Protein AF-A0A953JTQ9-F1 (afdb_monomer_lite)

Radius of gyration: 21.3 Å; chains: 1; bounding box: 58×37×57 Å

Sequence (201 aa):
MQVYEKPPSGLGPELGRHALANRAGAAFALARVAVGVLLMGLLAFPLGWLWFTLGVVSFASGFLFVKAAARAALVRPALVLTGRPKWDGTRRLAWRLDSDDLPATLMHLTEGLDAECGSALTAYDLGDDYRGITRTEAFGSPEHPVLFAWGIDSPARLKANDDVVGIWLRMEYDEADELRATLLANEGRAVERLTHVAWRV

Secondary structure (DSSP, 8-state):
-----PPSS-SHHHHHHHHHH-HHHHHHHHHHHHHHHHHHGGGGSTTHHHHHHHHHHHHHHHHHHHHHHHHHHHHTT--SS-SPP--SS--EEEEEE--TTHHHHHHHHHHHHHHHH-PPEEEEE-SS-EEE--HHHHHS--SS-EEEEEESSS---SS-SS---EEEEEEEE-TTS-EEEEEEEETTHHHHHHHHHHTT-

Foldseek 3Di:
DDFPDDPPDDLVVLLVVLCVVVVVLVVQLVVLLVLLVVLCVQLVPVVSVVSNVSSVVSNVVSVVSVVVSVLVVCVPPVDDAPAVAPPPPWGKGKDKDDDPCVLVLVVQLQVLCCVLQNHWQKWFDPPVATDTDDPCQVSVDDPGKMKTKGFRPDGDDRHHPHHTFTKMKIWDQDPVRDIIIMIMGIPDPRVVSSVVSSVVD

pLDDT: mean 74.49, std 17.14, range [25.97, 93.88]

Structure (mmCIF, N/CA/C/O backbone):
data_AF-A0A953JTQ9-F1
#
_entry.id   AF-A0A953JTQ9-F1
#
loop_
_atom_site.group_PDB
_atom_site.id
_atom_site.type_symbol
_atom_site.label_atom_id
_atom_site.label_alt_id
_atom_site.label_comp_id
_atom_site.label_asym_id
_atom_site.label_entity_id
_atom_site.label_seq_id
_atom_site.pdbx_PDB_ins_code
_atom_site.Cartn_x
_atom_site.Cartn_y
_atom_site.Cartn_z
_atom_site.occupancy
_atom_site.B_iso_or_equiv
_atom_site.auth_seq_id
_atom_site.auth_comp_id
_atom_site.auth_asym_id
_atom_site.auth_atom_id
_atom_site.pdbx_PDB_model_num
ATOM 1 N N . MET A 1 1 ? -16.200 6.458 -6.610 1.00 27.89 1 MET A N 1
ATOM 2 C CA . MET A 1 1 ? -15.974 5.002 -6.753 1.00 27.89 1 MET A CA 1
ATOM 3 C C . MET A 1 1 ? -15.054 4.763 -7.946 1.00 27.89 1 MET A C 1
ATOM 5 O O . MET A 1 1 ? -15.470 5.003 -9.070 1.00 27.89 1 MET A O 1
ATOM 9 N N . GLN A 1 2 ? -13.798 4.374 -7.721 1.00 25.97 2 GLN A N 1
ATOM 10 C CA . GLN A 1 2 ? -12.894 3.927 -8.789 1.00 25.97 2 GLN A CA 1
ATOM 11 C C . GLN A 1 2 ? -12.487 2.493 -8.470 1.00 25.97 2 GLN A C 1
ATOM 13 O O . GLN A 1 2 ? -11.699 2.252 -7.563 1.00 25.97 2 GLN A O 1
ATOM 18 N N . VAL A 1 3 ? -13.086 1.540 -9.180 1.00 28.47 3 VAL A N 1
ATOM 19 C CA . VAL A 1 3 ? -12.701 0.131 -9.104 1.00 28.47 3 VAL A CA 1
ATOM 20 C C . VAL A 1 3 ? -11.449 -0.026 -9.960 1.00 28.47 3 VAL A C 1
ATOM 22 O O . VAL A 1 3 ? -11.501 0.123 -11.180 1.00 28.47 3 VAL A O 1
ATOM 25 N N . TYR A 1 4 ? -10.306 -0.266 -9.322 1.00 35.97 4 TYR A N 1
ATOM 26 C CA . TYR A 1 4 ? -9.055 -0.542 -10.023 1.00 35.97 4 TYR A CA 1
ATOM 27 C C . TYR A 1 4 ? -9.035 -2.013 -10.445 1.00 35.97 4 TYR A C 1
ATOM 29 O O . TYR A 1 4 ? -8.421 -2.855 -9.798 1.00 35.97 4 TYR A O 1
ATOM 37 N N . GLU A 1 5 ? -9.722 -2.334 -11.538 1.00 31.19 5 GLU A N 1
ATOM 38 C CA . GLU A 1 5 ? -9.590 -3.640 -12.177 1.00 31.19 5 GLU A CA 1
ATOM 39 C C . GLU A 1 5 ? -8.353 -3.594 -13.085 1.00 31.19 5 GLU A C 1
ATOM 41 O O . GLU A 1 5 ? -8.341 -2.911 -14.112 1.00 31.19 5 GLU A O 1
ATOM 46 N N . LYS A 1 6 ? -7.258 -4.257 -12.690 1.00 39.59 6 LYS A N 1
ATOM 47 C CA . LYS A 1 6 ? -6.113 -4.405 -13.594 1.00 39.59 6 LYS A CA 1
ATOM 48 C C . LYS A 1 6 ? -6.409 -5.561 -14.558 1.00 39.59 6 LYS A C 1
ATOM 50 O O . LYS A 1 6 ? -6.605 -6.680 -14.081 1.00 39.59 6 LYS A O 1
ATOM 55 N N . PRO A 1 7 ? -6.427 -5.332 -15.884 1.00 31.81 7 PRO A N 1
ATOM 56 C CA . PRO A 1 7 ? -6.622 -6.403 -16.852 1.00 31.81 7 PRO A CA 1
ATOM 57 C C . PRO A 1 7 ? -5.477 -7.424 -16.765 1.00 31.81 7 PRO A C 1
ATOM 59 O O . PRO A 1 7 ? -4.345 -7.062 -16.411 1.00 31.81 7 PRO A O 1
ATOM 62 N N . PRO A 1 8 ? -5.750 -8.703 -17.074 1.00 35.50 8 PRO A N 1
ATOM 63 C CA . PRO A 1 8 ? -4.743 -9.742 -17.008 1.00 35.50 8 PRO A CA 1
ATOM 64 C C . PRO A 1 8 ? -3.674 -9.439 -18.061 1.00 35.50 8 PRO A C 1
ATOM 66 O O . PRO A 1 8 ? -3.975 -9.276 -19.239 1.00 35.50 8 PRO A O 1
ATOM 69 N N . SER A 1 9 ? -2.419 -9.382 -17.616 1.00 38.78 9 SER A N 1
ATOM 70 C CA . SER A 1 9 ? -1.197 -9.187 -18.408 1.00 38.78 9 SER A CA 1
ATOM 71 C C . SER A 1 9 ? -0.956 -7.784 -19.011 1.00 38.78 9 SER A C 1
ATOM 73 O O . SER A 1 9 ? -1.674 -7.297 -19.876 1.00 38.78 9 SER A O 1
ATOM 75 N N . GLY A 1 10 ? 0.150 -7.154 -18.586 1.00 47.88 10 GLY A N 1
ATOM 76 C CA . GLY A 1 10 ? 0.803 -6.060 -19.316 1.00 47.88 10 GLY A CA 1
ATOM 77 C C . GLY A 1 10 ? 1.034 -4.773 -18.517 1.00 47.88 10 GLY A C 1
ATOM 78 O O . GLY A 1 10 ? 0.102 -4.100 -18.091 1.00 47.88 10 GLY A O 1
ATOM 79 N N . LEU A 1 11 ? 2.304 -4.369 -18.391 1.00 52.69 11 LEU A N 1
ATOM 80 C CA . LEU A 1 11 ? 2.717 -3.026 -17.945 1.00 52.69 11 LEU A CA 1
ATOM 81 C C . LEU A 1 11 ? 2.304 -1.910 -18.929 1.00 52.69 11 LEU A C 1
ATOM 83 O O . LEU A 1 11 ? 2.453 -0.740 -18.599 1.00 52.69 11 LEU A O 1
ATOM 87 N N . GLY A 1 12 ? 1.804 -2.251 -20.122 1.00 55.66 12 GLY A N 1
ATOM 88 C CA . GLY A 1 12 ? 1.598 -1.331 -21.247 1.00 55.66 12 GLY A CA 1
ATOM 89 C C . GLY A 1 12 ? 0.799 -0.060 -20.922 1.00 55.66 12 GLY A C 1
ATOM 90 O O . GLY A 1 12 ? 1.321 1.034 -21.141 1.00 55.66 12 GLY A O 1
ATOM 91 N N . PRO A 1 13 ? -0.421 -0.159 -20.359 1.00 59.31 13 PRO A N 1
ATOM 92 C CA . PRO A 1 13 ? -1.237 1.020 -20.058 1.00 59.31 13 PRO A CA 1
ATOM 93 C C . PRO A 1 13 ? -0.602 1.931 -18.998 1.00 59.31 13 PRO A C 1
ATOM 95 O O . PRO A 1 13 ? -0.666 3.155 -19.099 1.00 59.31 13 PRO A O 1
ATOM 98 N N . GLU A 1 14 ? 0.052 1.337 -17.998 1.00 59.41 14 GLU A N 1
ATOM 99 C CA . GLU A 1 14 ? 0.680 2.071 -16.895 1.00 59.41 14 GLU A CA 1
ATOM 100 C C . GLU A 1 14 ? 1.994 2.736 -17.313 1.00 59.41 14 GLU A C 1
ATOM 102 O O . GLU A 1 14 ? 2.285 3.859 -16.901 1.00 59.41 14 GLU A O 1
ATOM 107 N N . LEU A 1 15 ? 2.758 2.089 -18.198 1.00 62.41 15 LEU A N 1
ATOM 108 C CA . LEU A 1 15 ? 3.961 2.668 -18.786 1.00 62.41 15 LEU A CA 1
ATOM 109 C C . LEU A 1 15 ? 3.626 3.918 -19.606 1.00 62.41 15 LEU A C 1
ATOM 111 O O . LEU A 1 15 ? 4.331 4.919 -19.516 1.00 62.41 15 LEU A O 1
ATOM 115 N N . GLY A 1 16 ? 2.520 3.874 -20.359 1.00 64.50 16 GLY A N 1
ATOM 116 C CA . GLY A 1 16 ? 2.015 5.012 -21.125 1.00 64.50 16 GLY A CA 1
ATOM 117 C C . GLY A 1 16 ? 1.612 6.188 -20.233 1.00 64.50 16 GLY A C 1
ATOM 118 O O . GLY A 1 16 ? 2.013 7.322 -20.492 1.00 64.50 16 GLY A O 1
ATOM 119 N N . ARG A 1 17 ? 0.890 5.933 -19.133 1.00 65.44 17 ARG A N 1
ATOM 120 C CA . ARG A 1 17 ? 0.538 6.984 -18.159 1.00 65.44 17 ARG A CA 1
ATOM 121 C C . ARG A 1 17 ? 1.768 7.570 -17.468 1.00 65.44 17 ARG A C 1
ATOM 123 O O . ARG A 1 17 ? 1.864 8.788 -17.337 1.00 65.44 17 ARG A O 1
ATOM 130 N N . HIS A 1 18 ? 2.722 6.729 -17.064 1.00 65.75 18 HIS A N 1
ATOM 131 C CA . HIS A 1 18 ? 3.968 7.197 -16.457 1.00 65.75 18 HIS A CA 1
ATOM 132 C C . HIS A 1 18 ? 4.802 8.023 -17.444 1.00 65.75 18 HIS A C 1
ATOM 134 O O . HIS A 1 18 ? 5.327 9.070 -17.077 1.00 65.75 18 HIS A O 1
ATOM 140 N N . ALA A 1 19 ? 4.864 7.615 -18.713 1.00 68.56 19 ALA A N 1
ATOM 141 C CA . ALA A 1 19 ? 5.538 8.371 -19.764 1.00 68.56 19 ALA A CA 1
ATOM 142 C C . ALA A 1 19 ? 4.861 9.720 -20.059 1.00 68.56 19 ALA A C 1
ATOM 144 O O . ALA A 1 19 ? 5.546 10.709 -20.312 1.00 68.56 19 ALA A O 1
ATOM 145 N N . LEU A 1 20 ? 3.528 9.792 -19.986 1.00 76.19 20 LEU A N 1
ATOM 146 C CA . LEU A 1 20 ? 2.784 11.046 -20.140 1.00 76.19 20 LEU A CA 1
ATOM 147 C C . LEU A 1 20 ? 3.020 12.018 -18.981 1.00 76.19 20 LEU A C 1
ATOM 149 O O . LEU A 1 20 ? 3.076 13.224 -19.224 1.00 76.19 20 LEU A O 1
ATOM 153 N N . ALA A 1 21 ? 3.164 11.499 -17.758 1.00 71.00 21 ALA A N 1
ATOM 154 C CA . ALA A 1 21 ? 3.472 12.280 -16.562 1.00 71.00 21 ALA A CA 1
ATOM 155 C C . ALA A 1 21 ? 4.953 12.701 -16.500 1.00 71.00 21 ALA A C 1
ATOM 157 O O . ALA A 1 21 ? 5.258 13.816 -16.093 1.00 71.00 21 ALA A O 1
ATOM 158 N N . ASN A 1 22 ? 5.873 11.841 -16.951 1.00 77.06 22 ASN A N 1
ATOM 159 C CA . ASN A 1 22 ? 7.314 12.093 -16.981 1.00 77.06 22 ASN A CA 1
ATOM 160 C C . ASN A 1 22 ? 7.861 12.056 -18.417 1.00 77.06 22 ASN A C 1
ATOM 162 O O . ASN A 1 22 ? 8.629 11.169 -18.804 1.00 77.06 22 ASN A O 1
ATOM 166 N N . ARG A 1 23 ? 7.457 13.047 -19.220 1.00 76.56 23 ARG A N 1
ATOM 167 C CA . ARG A 1 23 ? 7.799 13.118 -20.652 1.00 76.56 23 ARG A CA 1
ATOM 168 C C . ARG A 1 23 ? 9.301 13.224 -20.900 1.00 76.56 23 ARG A C 1
ATOM 170 O O . ARG A 1 23 ? 9.810 12.589 -21.820 1.00 76.56 23 ARG A O 1
ATOM 177 N N . ALA A 1 24 ? 10.008 13.992 -20.071 1.00 73.81 24 ALA A N 1
ATOM 178 C CA . ALA A 1 24 ? 11.455 14.161 -20.179 1.00 73.81 24 ALA A CA 1
ATOM 179 C C . ALA A 1 24 ? 12.199 12.844 -19.900 1.00 73.81 24 ALA A C 1
ATOM 181 O O . ALA A 1 24 ? 13.056 12.440 -20.687 1.00 73.81 24 ALA A O 1
ATOM 182 N N . GLY A 1 25 ? 11.821 12.127 -18.833 1.00 75.31 25 GLY A N 1
ATOM 183 C CA . GLY A 1 25 ? 12.385 10.814 -18.515 1.00 75.31 25 GLY A CA 1
ATOM 184 C C . GLY A 1 25 ? 12.080 9.758 -19.582 1.00 75.31 25 GLY A C 1
ATOM 185 O O . GLY A 1 25 ? 12.961 8.978 -19.943 1.00 75.31 25 GLY A O 1
ATOM 186 N N . ALA A 1 26 ? 10.868 9.771 -20.142 1.00 78.25 26 ALA A N 1
ATOM 187 C CA . ALA A 1 26 ? 10.469 8.856 -21.210 1.00 78.25 26 ALA A CA 1
ATOM 188 C C . ALA A 1 26 ? 11.257 9.090 -22.508 1.00 78.25 26 ALA A C 1
ATOM 190 O O . ALA A 1 26 ? 11.759 8.136 -23.104 1.00 78.25 26 ALA A O 1
ATOM 191 N N . ALA A 1 27 ? 11.411 10.352 -22.925 1.00 80.19 27 ALA A N 1
ATOM 192 C CA . ALA A 1 27 ? 12.197 10.719 -24.103 1.00 80.19 27 ALA A CA 1
ATOM 193 C C . ALA A 1 27 ? 13.669 10.311 -23.946 1.00 80.19 27 ALA A C 1
ATOM 195 O O . ALA A 1 27 ? 14.270 9.758 -24.867 1.00 80.19 27 ALA A O 1
ATOM 196 N N . PHE A 1 28 ? 14.232 10.515 -22.754 1.00 79.06 28 PHE A N 1
ATOM 197 C CA . PHE A 1 28 ? 15.595 10.105 -22.437 1.00 79.06 28 PHE A CA 1
ATOM 198 C C . PHE A 1 28 ? 15.781 8.581 -22.478 1.00 79.06 28 PHE A C 1
ATOM 200 O O . PHE A 1 28 ? 16.755 8.089 -23.051 1.00 79.06 28 PHE A O 1
ATOM 207 N N . ALA A 1 29 ? 14.834 7.818 -21.922 1.00 81.12 29 ALA A N 1
ATOM 208 C CA . ALA A 1 29 ? 14.859 6.359 -21.973 1.00 81.12 29 ALA A CA 1
ATOM 209 C C . ALA A 1 29 ? 14.762 5.832 -23.416 1.00 81.12 29 ALA A C 1
ATOM 211 O O . ALA A 1 29 ? 15.534 4.954 -23.800 1.00 81.12 29 ALA A O 1
ATOM 212 N N . LEU A 1 30 ? 13.876 6.411 -24.235 1.00 85.38 30 LEU A N 1
ATOM 213 C CA . LEU A 1 30 ? 13.742 6.095 -25.663 1.00 85.38 30 LEU A CA 1
ATOM 214 C C . LEU A 1 30 ? 15.034 6.363 -26.438 1.00 85.38 30 LEU A C 1
ATOM 216 O O . LEU A 1 30 ? 15.489 5.499 -27.187 1.00 85.38 30 LEU A O 1
ATOM 220 N N . ALA A 1 31 ? 15.650 7.528 -26.225 1.00 82.81 31 ALA A N 1
ATOM 221 C CA . ALA A 1 31 ? 16.911 7.882 -26.867 1.00 82.81 31 ALA A CA 1
ATOM 222 C C . ALA A 1 31 ? 18.018 6.874 -26.523 1.00 82.81 31 ALA A C 1
ATOM 224 O O . ALA A 1 31 ? 18.735 6.417 -27.411 1.00 82.81 31 ALA A O 1
ATOM 225 N N . ARG A 1 32 ? 18.125 6.458 -25.254 1.00 83.81 32 ARG A N 1
ATOM 226 C CA . ARG A 1 32 ? 19.115 5.456 -24.829 1.00 83.81 32 ARG A CA 1
ATOM 227 C C . ARG A 1 32 ? 18.863 4.067 -25.402 1.00 83.81 32 ARG A C 1
ATOM 229 O O . ARG A 1 32 ? 19.822 3.391 -25.761 1.00 83.81 32 ARG A O 1
ATOM 236 N N . VAL A 1 33 ? 17.605 3.649 -25.522 1.00 85.00 33 VAL A N 1
ATOM 237 C CA . VAL A 1 33 ? 17.254 2.380 -26.175 1.00 85.00 33 VAL A CA 1
ATOM 238 C C . VAL A 1 33 ? 17.631 2.419 -27.656 1.00 85.00 33 VAL A C 1
ATOM 240 O O . VAL A 1 33 ? 18.283 1.494 -28.134 1.00 85.00 33 VAL A O 1
ATOM 243 N N . ALA A 1 34 ? 17.299 3.502 -28.364 1.00 86.94 34 ALA A N 1
ATOM 244 C CA . ALA A 1 34 ? 17.636 3.669 -29.777 1.00 86.94 34 ALA A CA 1
ATOM 245 C C . ALA A 1 34 ? 19.156 3.684 -30.015 1.00 86.94 34 ALA A C 1
ATOM 247 O O . ALA A 1 34 ? 19.655 2.963 -30.878 1.00 86.94 34 ALA A O 1
ATOM 248 N N . VAL A 1 35 ? 19.901 4.446 -29.206 1.00 86.94 35 VAL A N 1
ATOM 249 C CA . VAL A 1 35 ? 21.372 4.468 -29.239 1.00 86.94 35 VAL A CA 1
ATOM 250 C C . VAL A 1 35 ? 21.944 3.091 -28.902 1.00 86.94 35 VAL A C 1
ATOM 252 O O . VAL A 1 35 ? 22.865 2.635 -29.572 1.00 86.94 35 VAL A O 1
ATOM 255 N N . GLY A 1 36 ? 21.377 2.394 -27.915 1.00 83.75 36 GLY A N 1
ATOM 256 C CA . GLY A 1 36 ? 21.788 1.045 -27.539 1.00 83.75 36 GLY A CA 1
ATOM 257 C C . GLY A 1 36 ? 21.674 0.048 -28.692 1.00 83.75 36 GLY A C 1
ATOM 258 O O . GLY A 1 36 ? 22.648 -0.626 -29.017 1.00 83.75 36 GLY A O 1
ATOM 259 N N . VAL A 1 37 ? 20.518 0.014 -29.364 1.00 87.44 37 VAL A N 1
ATOM 260 C CA . VAL A 1 37 ? 20.275 -0.851 -30.533 1.00 87.44 37 VAL A CA 1
ATOM 261 C C . VAL A 1 37 ? 21.222 -0.511 -31.685 1.00 87.44 37 VAL A C 1
ATOM 263 O O . VAL A 1 37 ? 21.793 -1.417 -32.293 1.00 87.44 37 VAL A O 1
ATOM 266 N N . LEU A 1 38 ? 21.434 0.780 -31.960 1.00 88.19 38 LEU A N 1
ATOM 267 C CA . LEU A 1 38 ? 22.355 1.227 -33.005 1.00 88.19 38 LEU A CA 1
ATOM 268 C C . LEU A 1 38 ? 23.787 0.745 -32.731 1.00 88.19 38 LEU A C 1
ATOM 270 O O . LEU A 1 38 ? 24.422 0.170 -33.610 1.00 88.19 38 LEU A O 1
ATOM 274 N N . LEU A 1 39 ? 24.274 0.934 -31.502 1.00 86.62 39 LEU A N 1
ATOM 275 C CA . LEU A 1 39 ? 25.616 0.524 -31.085 1.00 86.62 39 LEU A CA 1
ATOM 276 C C . LEU A 1 39 ? 25.795 -1.002 -31.096 1.00 86.62 39 LEU A C 1
ATOM 278 O O . LEU A 1 39 ? 26.856 -1.487 -31.485 1.00 86.62 39 LEU A O 1
ATOM 282 N N . MET A 1 40 ? 24.755 -1.767 -30.745 1.00 85.81 40 MET A N 1
ATOM 283 C CA . MET A 1 40 ? 24.767 -3.231 -30.861 1.00 85.81 40 MET A CA 1
ATOM 284 C C . MET A 1 40 ? 24.911 -3.705 -32.317 1.00 85.81 40 MET A C 1
ATOM 286 O O . MET A 1 40 ? 25.517 -4.747 -32.559 1.00 85.81 40 MET A O 1
ATOM 290 N N . GLY A 1 41 ? 24.413 -2.935 -33.289 1.00 84.25 41 GLY A N 1
ATOM 291 C CA . GLY A 1 41 ? 24.558 -3.225 -34.720 1.00 84.25 41 GLY A CA 1
ATOM 292 C C . GLY A 1 41 ? 25.964 -2.986 -35.288 1.00 84.25 41 GLY A C 1
ATOM 293 O O . GLY A 1 41 ? 26.267 -3.464 -36.380 1.00 84.25 41 GLY A O 1
ATOM 294 N N . LEU A 1 42 ? 26.852 -2.297 -34.562 1.00 86.62 42 LEU A N 1
ATOM 295 C CA . LEU A 1 42 ? 28.199 -1.931 -35.028 1.00 86.62 42 LEU A CA 1
ATOM 296 C C . LEU A 1 42 ? 29.260 -3.022 -34.793 1.00 86.62 42 LEU A C 1
ATOM 298 O O . LEU A 1 42 ? 30.458 -2.741 -34.810 1.00 86.62 42 LEU A O 1
ATOM 302 N N . LEU A 1 43 ? 28.852 -4.280 -34.609 1.00 77.88 43 LEU A N 1
ATOM 303 C CA . LEU A 1 43 ? 29.768 -5.386 -34.305 1.00 77.88 43 LEU A CA 1
ATOM 304 C C . LEU A 1 43 ? 30.826 -5.621 -35.404 1.00 77.88 43 LEU A C 1
ATOM 306 O O . LEU A 1 43 ? 31.929 -6.071 -35.108 1.00 77.88 43 LEU A O 1
ATOM 310 N N . ALA A 1 44 ? 30.510 -5.287 -36.659 1.00 78.06 44 ALA A N 1
ATOM 311 C CA . ALA A 1 44 ? 31.409 -5.439 -37.806 1.00 78.06 44 ALA A CA 1
ATOM 312 C C . ALA A 1 44 ? 32.437 -4.294 -37.969 1.00 78.06 44 ALA A C 1
ATOM 314 O O . ALA A 1 44 ? 33.286 -4.363 -38.857 1.00 78.06 44 ALA A O 1
ATOM 315 N N . PHE A 1 45 ? 32.373 -3.242 -37.146 1.00 81.50 45 PHE A N 1
ATOM 316 C CA . PHE A 1 45 ? 33.307 -2.111 -37.189 1.00 81.50 45 PHE A CA 1
ATOM 317 C C . PHE A 1 45 ? 34.550 -2.356 -36.313 1.00 81.50 45 PHE A C 1
ATOM 319 O O . PHE A 1 45 ? 34.535 -3.222 -35.434 1.00 81.50 45 PHE A O 1
ATOM 326 N N . PRO A 1 46 ? 35.645 -1.591 -36.502 1.00 76.56 46 PRO A N 1
ATOM 327 C CA . PRO A 1 46 ? 36.795 -1.639 -35.603 1.00 76.56 46 PRO A CA 1
ATOM 328 C C . PRO A 1 46 ? 36.366 -1.390 -34.154 1.00 76.56 46 PRO A C 1
ATOM 330 O O . PRO A 1 46 ? 35.572 -0.487 -33.886 1.00 76.56 46 PRO A O 1
ATOM 333 N N . LEU A 1 47 ? 36.890 -2.196 -33.225 1.00 84.38 47 LEU A N 1
ATOM 334 C CA . LEU A 1 47 ? 36.441 -2.236 -31.825 1.00 84.38 47 LEU A CA 1
ATOM 335 C C . LEU A 1 47 ? 34.949 -2.607 -31.667 1.00 84.38 47 LEU A C 1
ATOM 337 O O . LEU A 1 47 ? 34.330 -2.246 -30.672 1.00 84.38 47 LEU A O 1
ATOM 341 N N . GLY A 1 48 ? 34.367 -3.367 -32.602 1.00 78.56 48 GLY A N 1
ATOM 342 C CA . GLY A 1 48 ? 32.956 -3.781 -32.604 1.00 78.56 48 GLY A CA 1
ATOM 343 C C . GLY A 1 48 ? 32.449 -4.362 -31.282 1.00 78.56 48 GLY A C 1
ATOM 344 O O . GLY A 1 48 ? 31.334 -4.065 -30.864 1.00 78.56 48 GLY A O 1
ATOM 345 N N . TRP A 1 49 ? 33.289 -5.114 -30.564 1.00 83.81 49 TRP A N 1
ATOM 346 C CA . TRP A 1 49 ? 32.970 -5.622 -29.224 1.00 83.81 49 TRP A CA 1
ATOM 347 C C . TRP A 1 49 ? 32.770 -4.511 -28.176 1.00 83.81 49 TRP A C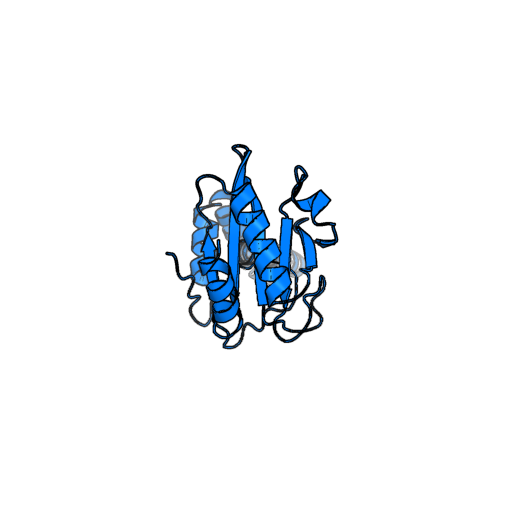 1
ATOM 349 O O . TRP A 1 49 ? 31.875 -4.593 -27.332 1.00 83.81 49 TRP A O 1
ATOM 359 N N . LEU A 1 50 ? 33.569 -3.443 -28.237 1.00 87.00 50 LEU A N 1
ATOM 360 C CA . LEU A 1 50 ? 33.421 -2.278 -27.363 1.00 87.00 50 LEU A CA 1
ATOM 361 C C . LEU A 1 50 ? 32.099 -1.555 -27.654 1.00 87.00 50 LEU A C 1
ATOM 363 O O . LEU A 1 50 ? 31.348 -1.249 -26.732 1.00 87.00 50 LEU A O 1
ATOM 367 N N . TRP A 1 51 ? 31.771 -1.344 -28.931 1.00 86.50 51 TRP A N 1
ATOM 368 C CA . TRP A 1 51 ? 30.502 -0.722 -29.326 1.00 86.50 51 TRP A CA 1
ATOM 369 C C . TRP A 1 51 ? 29.302 -1.565 -28.904 1.00 86.50 51 TRP A C 1
ATOM 371 O O . TRP A 1 51 ? 28.349 -1.043 -28.330 1.00 86.50 51 TRP A O 1
ATOM 381 N N . PHE A 1 52 ? 29.391 -2.880 -29.091 1.00 83.56 52 PHE A N 1
ATOM 382 C CA . PHE A 1 52 ? 28.360 -3.818 -28.675 1.00 83.56 52 PHE A CA 1
ATOM 383 C C . PHE A 1 52 ? 28.108 -3.777 -27.162 1.00 83.56 52 PHE A C 1
ATOM 385 O O . PHE A 1 52 ? 26.961 -3.652 -26.734 1.00 83.56 52 PHE A O 1
ATOM 392 N N . THR A 1 53 ? 29.162 -3.820 -26.341 1.00 84.75 53 THR A N 1
ATOM 393 C CA . THR A 1 53 ? 29.031 -3.767 -24.874 1.00 84.75 53 THR A CA 1
ATOM 394 C C . THR A 1 53 ? 28.456 -2.433 -24.387 1.00 84.75 53 THR A C 1
ATOM 396 O O . THR A 1 53 ? 27.547 -2.431 -23.555 1.00 84.75 53 THR A O 1
ATOM 399 N N . LEU A 1 54 ? 28.887 -1.303 -24.960 1.00 86.69 54 LEU A N 1
ATOM 400 C CA . LEU A 1 54 ? 28.275 0.014 -24.719 1.00 86.69 54 LEU A CA 1
ATOM 401 C C . LEU A 1 54 ? 26.792 0.054 -25.122 1.00 86.69 54 LEU A C 1
ATOM 403 O O . LEU A 1 54 ? 25.969 0.642 -24.412 1.00 86.69 54 LEU A O 1
ATOM 407 N N . GLY A 1 55 ? 26.447 -0.597 -26.233 1.00 84.31 55 GLY A N 1
ATOM 408 C CA . GLY A 1 55 ? 25.077 -0.724 -26.714 1.00 84.31 55 GLY A CA 1
ATOM 409 C C . GLY A 1 55 ? 24.183 -1.508 -25.756 1.00 84.31 55 GLY A C 1
ATOM 410 O O . GLY A 1 55 ? 23.116 -1.021 -25.379 1.00 84.31 55 GLY A O 1
ATOM 411 N N . VAL A 1 56 ? 24.655 -2.663 -25.274 1.00 85.44 56 VAL A N 1
ATOM 412 C CA . VAL A 1 56 ? 23.954 -3.492 -24.277 1.00 85.44 56 VAL A CA 1
ATOM 413 C C . VAL A 1 56 ? 23.714 -2.716 -22.981 1.00 85.44 56 VAL A C 1
ATOM 415 O O . VAL A 1 56 ? 22.600 -2.736 -22.459 1.00 85.44 56 VAL A O 1
ATOM 418 N N . VAL A 1 57 ? 24.717 -1.991 -22.473 1.00 86.25 57 VAL A N 1
ATOM 419 C CA . VAL A 1 57 ? 24.576 -1.186 -21.245 1.00 86.25 57 VAL A CA 1
ATOM 420 C C . VAL A 1 57 ? 23.571 -0.045 -21.438 1.00 86.25 57 VAL A C 1
ATOM 422 O O . VAL A 1 57 ? 22.706 0.16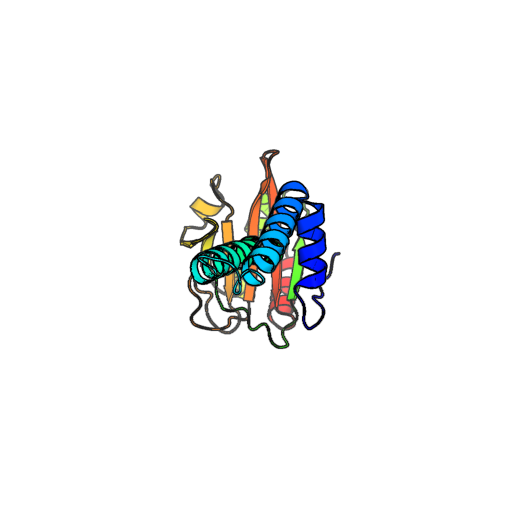3 -20.583 1.00 86.25 57 VAL A O 1
ATOM 425 N N . SER A 1 58 ? 23.626 0.668 -22.568 1.00 82.88 58 SER A N 1
ATOM 426 C CA . SER A 1 58 ? 22.650 1.725 -22.880 1.00 82.88 58 SER A CA 1
ATOM 427 C C . SER A 1 58 ? 21.231 1.180 -22.997 1.00 82.88 58 SER A C 1
ATOM 429 O O . SER A 1 58 ? 20.314 1.740 -22.391 1.00 82.88 58 SER A O 1
ATOM 431 N N . PHE A 1 59 ? 21.053 0.061 -23.700 1.00 80.69 59 PHE A N 1
ATOM 432 C CA . PHE A 1 59 ? 19.764 -0.608 -23.838 1.00 80.69 59 PHE A CA 1
ATOM 433 C C . PHE A 1 59 ? 19.216 -1.062 -22.476 1.00 80.69 59 PHE A C 1
ATOM 435 O O . PHE A 1 59 ? 18.082 -0.736 -22.120 1.00 80.69 59 PHE A O 1
ATOM 442 N N . ALA A 1 60 ? 20.046 -1.723 -21.663 1.00 79.19 60 ALA A N 1
ATOM 443 C CA . ALA A 1 60 ? 19.684 -2.168 -20.319 1.00 79.19 60 ALA A CA 1
ATOM 444 C C . ALA A 1 60 ? 19.320 -0.998 -19.392 1.00 79.19 60 ALA A C 1
ATOM 446 O O . ALA A 1 60 ? 18.439 -1.130 -18.547 1.00 79.19 60 ALA A O 1
ATOM 447 N N . SER A 1 61 ? 19.926 0.179 -19.568 1.00 79.19 61 SER A N 1
ATOM 448 C CA . SER A 1 61 ? 19.567 1.359 -18.774 1.00 79.19 61 SER A CA 1
ATOM 449 C C . SER A 1 61 ? 18.131 1.846 -19.029 1.00 79.19 61 SER A C 1
ATOM 451 O O . SER A 1 61 ? 17.508 2.395 -18.121 1.00 79.19 61 SER A O 1
ATOM 453 N N . GLY A 1 62 ? 17.559 1.579 -20.211 1.00 71.88 62 GLY A N 1
ATOM 454 C CA . GLY A 1 62 ? 16.144 1.842 -20.502 1.00 71.88 62 GLY A CA 1
ATOM 455 C C . GLY A 1 62 ? 15.193 1.005 -19.639 1.00 71.88 62 GLY A C 1
ATOM 456 O O . GLY A 1 62 ? 14.105 1.461 -19.280 1.00 71.88 62 GLY A O 1
ATOM 457 N N . PHE A 1 63 ? 15.633 -0.180 -19.199 1.00 72.81 63 PHE A N 1
ATOM 458 C CA . PHE A 1 63 ? 14.882 -1.023 -18.268 1.00 72.81 63 PHE A CA 1
ATOM 459 C C . PHE A 1 63 ? 14.685 -0.355 -16.902 1.00 72.81 63 PHE A C 1
ATOM 461 O O . PHE A 1 63 ? 13.701 -0.637 -16.225 1.00 72.81 63 PHE A O 1
ATOM 468 N N . LEU A 1 64 ? 15.558 0.575 -16.496 1.00 75.44 64 LEU A N 1
ATOM 469 C CA . LEU A 1 64 ? 15.380 1.324 -15.248 1.00 75.44 64 LEU A CA 1
ATOM 470 C C . LEU A 1 64 ? 14.154 2.239 -15.304 1.00 75.44 64 LEU A C 1
ATOM 472 O O . LEU A 1 64 ? 13.454 2.359 -14.304 1.00 75.44 64 LEU A O 1
ATOM 476 N N . PHE A 1 65 ? 13.841 2.815 -16.469 1.00 72.31 65 PHE A N 1
ATOM 477 C CA . PHE A 1 65 ? 12.614 3.591 -16.659 1.00 72.31 65 PHE A CA 1
ATOM 478 C C . PHE A 1 65 ? 11.378 2.690 -16.614 1.00 72.31 65 PHE A C 1
ATOM 480 O O . PHE A 1 65 ? 10.396 3.021 -15.960 1.00 72.31 65 PHE A O 1
ATOM 487 N N . VAL A 1 66 ? 11.445 1.507 -17.232 1.00 66.31 66 VAL A N 1
ATOM 488 C CA . VAL A 1 66 ? 10.372 0.503 -17.148 1.00 66.31 66 VAL A CA 1
ATOM 489 C C . VAL A 1 66 ? 10.173 0.030 -15.709 1.00 66.31 66 VAL A C 1
ATOM 491 O O . VAL A 1 66 ? 9.041 -0.083 -15.251 1.00 66.31 66 VAL A O 1
ATOM 494 N N . LYS A 1 67 ? 11.261 -0.188 -14.966 1.00 66.19 67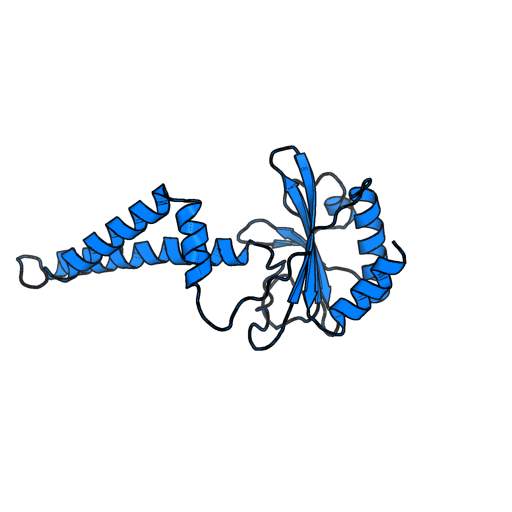 LYS A N 1
ATOM 495 C CA . LYS A 1 67 ? 11.237 -0.538 -13.544 1.00 66.19 67 LYS A CA 1
ATOM 496 C C . LYS A 1 67 ? 10.670 0.600 -12.695 1.00 66.19 67 LYS A C 1
ATOM 498 O O . LYS A 1 67 ? 9.901 0.324 -11.784 1.00 66.19 67 LYS A O 1
ATOM 503 N N . ALA A 1 68 ? 11.004 1.854 -12.991 1.00 64.56 68 ALA A N 1
ATOM 504 C CA . ALA A 1 68 ? 10.449 3.026 -12.317 1.00 64.56 68 ALA A CA 1
ATOM 505 C C . ALA A 1 68 ? 8.956 3.204 -12.624 1.00 64.56 68 ALA A C 1
ATOM 507 O O . ALA A 1 68 ? 8.182 3.446 -11.709 1.00 64.56 68 ALA A O 1
ATOM 508 N N . ALA A 1 69 ? 8.532 2.988 -13.870 1.00 59.34 69 ALA A N 1
ATOM 509 C CA . ALA A 1 69 ? 7.128 2.987 -14.266 1.00 59.34 69 ALA A CA 1
ATOM 510 C C . ALA A 1 69 ? 6.358 1.833 -13.610 1.00 59.34 69 ALA A C 1
ATOM 512 O O . ALA A 1 69 ? 5.255 2.035 -13.117 1.00 59.34 69 ALA A O 1
ATOM 513 N N . ALA A 1 70 ? 6.954 0.640 -13.540 1.00 56.75 70 ALA A N 1
ATOM 514 C CA . ALA A 1 70 ? 6.396 -0.501 -12.825 1.00 56.75 70 ALA A CA 1
ATOM 515 C C . ALA A 1 70 ? 6.284 -0.213 -11.323 1.00 56.75 70 ALA A C 1
ATOM 517 O O . ALA A 1 70 ? 5.240 -0.473 -10.741 1.00 56.75 70 ALA A O 1
ATOM 518 N N . ARG A 1 71 ? 7.314 0.380 -10.707 1.00 55.03 71 ARG A N 1
ATOM 519 C CA . ARG A 1 71 ? 7.275 0.837 -9.312 1.00 55.03 71 ARG A CA 1
ATOM 520 C C . ARG A 1 71 ? 6.207 1.905 -9.112 1.00 55.03 71 ARG A C 1
ATOM 522 O O . ARG A 1 71 ? 5.407 1.753 -8.215 1.00 55.03 71 ARG A O 1
ATOM 529 N N . ALA A 1 72 ? 6.111 2.919 -9.966 1.00 47.69 72 ALA A N 1
ATOM 530 C CA . ALA A 1 72 ? 5.095 3.968 -9.870 1.00 47.69 72 ALA A CA 1
ATOM 531 C C . ALA A 1 72 ? 3.666 3.428 -10.060 1.00 47.69 72 ALA A C 1
ATOM 533 O O . ALA A 1 72 ? 2.736 3.875 -9.394 1.00 47.69 72 ALA A O 1
ATOM 534 N N . ALA A 1 73 ? 3.499 2.438 -10.938 1.00 45.91 73 ALA A N 1
ATOM 535 C CA . ALA A 1 73 ? 2.246 1.716 -11.133 1.00 45.91 73 ALA A CA 1
ATOM 536 C C . ALA A 1 73 ? 1.886 0.819 -9.940 1.00 45.91 73 ALA A C 1
ATOM 538 O O . ALA A 1 73 ? 0.712 0.562 -9.710 1.00 45.91 73 ALA A O 1
ATOM 539 N N . LEU A 1 74 ? 2.890 0.334 -9.205 1.00 46.06 74 LEU A N 1
ATOM 540 C CA . LEU A 1 74 ? 2.720 -0.393 -7.948 1.00 46.06 74 LEU A CA 1
ATOM 541 C C . LEU A 1 74 ? 2.512 0.568 -6.759 1.00 46.06 74 LEU A C 1
ATOM 543 O O . LEU A 1 74 ? 1.787 0.239 -5.839 1.00 46.06 74 LEU A O 1
ATOM 547 N N . VAL A 1 75 ? 3.084 1.773 -6.785 1.00 43.41 75 VAL A N 1
ATOM 548 C CA . VAL A 1 75 ? 2.966 2.793 -5.724 1.00 43.41 75 VAL A CA 1
ATOM 549 C C . VAL A 1 75 ? 1.597 3.489 -5.743 1.00 43.41 75 VAL A C 1
ATOM 551 O O . VAL A 1 75 ? 1.163 4.033 -4.733 1.00 43.41 75 VAL A O 1
ATOM 554 N N . ARG A 1 76 ? 0.851 3.421 -6.851 1.00 35.47 76 ARG A N 1
ATOM 555 C CA . ARG A 1 76 ? -0.577 3.776 -6.881 1.00 35.47 76 ARG A CA 1
ATOM 556 C C . ARG A 1 76 ? -1.429 2.539 -6.602 1.00 35.47 76 ARG A C 1
ATOM 558 O O . ARG A 1 76 ? -1.173 1.476 -7.153 1.00 35.47 76 ARG A O 1
ATOM 565 N N . PRO A 1 77 ? -2.550 2.718 -5.903 1.00 38.41 77 PRO A N 1
ATOM 566 C CA . PRO A 1 77 ? -2.860 2.196 -4.565 1.00 38.41 77 PRO A CA 1
ATOM 567 C C . PRO A 1 77 ? -2.647 0.674 -4.371 1.00 38.41 77 PRO A C 1
ATOM 569 O O . PRO A 1 77 ? -3.539 -0.022 -3.885 1.00 38.41 77 PRO A O 1
ATOM 572 N N . ALA A 1 78 ? -1.485 0.113 -4.722 1.00 38.09 78 ALA A N 1
ATOM 573 C CA . ALA A 1 78 ? -1.097 -1.203 -4.226 1.00 38.09 78 ALA A CA 1
ATOM 574 C C . ALA A 1 78 ? -0.464 -0.984 -2.852 1.00 38.09 78 ALA A C 1
ATOM 576 O O . ALA A 1 78 ? 0.730 -0.742 -2.696 1.00 38.09 78 ALA A O 1
ATOM 577 N N . LEU A 1 79 ? -1.332 -0.954 -1.853 1.00 42.75 79 LEU A N 1
ATOM 578 C CA . LEU A 1 79 ? -0.947 -0.819 -0.471 1.00 42.75 79 LEU A CA 1
ATOM 579 C C . LEU A 1 79 ? 0.085 -1.879 -0.047 1.00 42.75 79 LEU A C 1
ATOM 581 O O . LEU A 1 79 ? -0.107 -3.069 -0.267 1.00 42.75 79 LEU A O 1
ATOM 585 N N . VAL A 1 80 ? 1.135 -1.375 0.607 1.00 43.44 80 VAL A N 1
ATOM 586 C CA . VAL A 1 80 ? 1.547 -1.743 1.969 1.00 43.44 80 VAL A CA 1
ATOM 587 C C . VAL A 1 80 ? 2.028 -3.164 2.204 1.00 43.44 80 VAL A C 1
ATOM 589 O O . VAL A 1 80 ? 1.260 -4.119 2.202 1.00 43.44 80 VAL A O 1
ATOM 592 N N . LEU A 1 81 ? 3.298 -3.214 2.611 1.00 38.94 81 LEU A N 1
ATOM 593 C CA . LEU A 1 81 ? 4.058 -4.386 3.004 1.00 38.94 81 LEU A CA 1
ATOM 594 C C . LEU A 1 81 ? 4.238 -5.334 1.838 1.00 38.94 81 LEU A C 1
ATOM 596 O O . LEU A 1 81 ? 3.301 -5.864 1.245 1.00 38.94 81 LEU A O 1
ATOM 600 N N . THR A 1 82 ? 5.500 -5.601 1.544 1.00 40.22 82 THR A N 1
ATOM 601 C CA . THR A 1 82 ? 5.865 -6.751 0.746 1.00 40.22 82 THR A CA 1
ATOM 602 C C . THR A 1 82 ? 5.390 -7.981 1.531 1.00 40.22 82 THR A C 1
ATOM 604 O O . THR A 1 82 ? 6.155 -8.526 2.293 1.00 40.22 82 THR A O 1
ATOM 607 N N . GLY A 1 83 ? 4.137 -8.413 1.454 1.00 38.50 83 GLY A N 1
ATOM 608 C CA . GLY A 1 83 ? 3.872 -9.786 1.049 1.00 38.50 83 GLY A CA 1
ATOM 609 C C . GLY A 1 83 ? 4.085 -9.785 -0.453 1.00 38.50 83 GLY A C 1
ATOM 610 O O . GLY A 1 83 ? 3.886 -8.743 -1.077 1.00 38.50 83 GLY A O 1
ATOM 611 N N . ARG A 1 84 ? 4.492 -10.883 -1.092 1.00 38.88 84 ARG A N 1
ATOM 612 C CA . ARG A 1 84 ? 4.122 -10.965 -2.507 1.00 38.88 84 ARG A CA 1
ATOM 613 C C . ARG A 1 84 ? 2.597 -10.915 -2.458 1.00 38.88 84 ARG A C 1
ATOM 615 O O . ARG A 1 84 ? 1.993 -11.720 -1.762 1.00 38.88 84 ARG A O 1
ATOM 622 N N . PRO A 1 85 ? 1.937 -9.911 -3.039 1.00 41.88 85 PRO A N 1
ATOM 623 C CA . PRO A 1 85 ? 0.512 -10.048 -3.226 1.00 41.88 85 PRO A CA 1
ATOM 624 C C . PRO A 1 85 ? 0.371 -11.299 -4.097 1.00 41.88 85 PRO A C 1
ATOM 626 O O . PRO A 1 85 ? 1.048 -11.373 -5.122 1.00 41.88 85 PRO A O 1
ATOM 629 N N . LYS A 1 86 ? -0.450 -12.286 -3.726 1.00 38.91 86 LYS A N 1
ATOM 630 C CA . LYS A 1 86 ? -0.816 -13.355 -4.663 1.00 38.91 86 LYS A CA 1
ATOM 631 C C . LYS A 1 86 ? -1.476 -12.674 -5.858 1.00 38.91 86 LYS A C 1
ATOM 633 O O . LYS A 1 86 ? -2.623 -12.240 -5.775 1.00 38.91 86 LYS A O 1
ATOM 638 N N . TRP A 1 87 ? -0.698 -12.401 -6.901 1.00 43.38 87 TRP A N 1
ATOM 639 C CA . TRP A 1 87 ? -1.162 -11.643 -8.063 1.00 43.38 87 TRP A CA 1
ATOM 640 C C . TRP A 1 87 ? -2.031 -12.521 -8.964 1.00 43.38 87 TRP A C 1
ATOM 642 O O . TRP A 1 87 ? -2.801 -11.991 -9.759 1.00 43.38 87 TRP A O 1
ATOM 652 N N . ASP A 1 88 ? -1.949 -13.845 -8.808 1.00 42.38 88 ASP A N 1
ATOM 653 C CA . ASP A 1 88 ? -2.815 -14.783 -9.508 1.00 42.38 88 ASP A CA 1
ATOM 654 C C . ASP A 1 88 ? -4.210 -14.825 -8.875 1.00 42.38 88 ASP A C 1
ATOM 656 O O . ASP A 1 88 ? -4.401 -15.261 -7.737 1.00 42.38 88 ASP A O 1
ATOM 660 N N . GLY A 1 89 ? -5.196 -14.359 -9.644 1.00 47.31 89 GLY A N 1
ATOM 661 C CA . GLY A 1 89 ? -6.619 -14.627 -9.427 1.00 47.31 89 GLY A CA 1
ATOM 662 C C . GLY A 1 89 ? -7.306 -13.879 -8.282 1.00 47.31 89 GLY A C 1
ATOM 663 O O . GLY A 1 89 ? -8.494 -14.101 -8.070 1.00 47.31 89 GLY A O 1
ATOM 664 N N . THR A 1 90 ? -6.618 -12.993 -7.553 1.00 55.00 90 THR A N 1
ATOM 665 C CA . THR A 1 90 ? -7.216 -12.289 -6.404 1.00 55.00 90 THR A CA 1
ATOM 666 C C . THR A 1 90 ? -7.569 -10.845 -6.758 1.00 55.00 90 THR A C 1
ATOM 668 O O . THR A 1 90 ? -6.684 -10.005 -6.928 1.00 55.00 90 THR A O 1
ATOM 671 N N . ARG A 1 91 ? -8.867 -10.540 -6.845 1.00 60.94 91 ARG A N 1
ATOM 672 C CA . ARG A 1 91 ? -9.368 -9.169 -7.009 1.00 60.94 91 ARG A CA 1
ATOM 673 C C . ARG A 1 91 ? -9.217 -8.376 -5.708 1.00 60.94 91 ARG A C 1
ATOM 675 O O . ARG A 1 91 ? -9.334 -8.923 -4.608 1.00 60.94 91 ARG A O 1
ATOM 682 N N . ARG A 1 92 ? -8.928 -7.080 -5.834 1.00 69.62 92 ARG A N 1
ATOM 683 C CA . ARG A 1 92 ? -8.818 -6.146 -4.710 1.00 69.62 92 ARG A CA 1
ATOM 684 C C . ARG A 1 92 ? -9.612 -4.890 -5.007 1.00 69.62 92 ARG A C 1
ATOM 686 O O . ARG A 1 92 ? -9.620 -4.414 -6.140 1.00 69.62 92 ARG A O 1
ATOM 693 N N . LEU A 1 93 ? -10.223 -4.344 -3.969 1.00 67.62 93 LEU A N 1
ATOM 694 C CA . LEU A 1 93 ? -10.952 -3.090 -4.031 1.00 67.62 93 LEU A CA 1
ATOM 695 C C . LEU A 1 93 ? -10.169 -2.032 -3.266 1.00 67.62 93 LEU A C 1
ATOM 697 O O . LEU A 1 93 ? -9.686 -2.297 -2.166 1.00 67.62 93 LEU A O 1
ATOM 701 N N . ALA A 1 94 ? -10.026 -0.859 -3.881 1.00 74.25 94 ALA A N 1
ATOM 702 C CA . ALA A 1 94 ? -9.357 0.290 -3.295 1.00 74.25 94 ALA A CA 1
ATOM 703 C C . ALA A 1 94 ? -10.343 1.451 -3.162 1.00 74.25 94 ALA A C 1
ATOM 705 O O . ALA A 1 94 ? -11.099 1.751 -4.090 1.00 74.25 94 ALA A O 1
ATOM 706 N N . TRP A 1 95 ? -10.294 2.128 -2.023 1.00 76.75 95 TRP A N 1
ATOM 707 C CA . TRP A 1 95 ? -11.123 3.280 -1.711 1.00 76.75 95 TRP A CA 1
ATOM 708 C C . TRP A 1 95 ? -10.245 4.424 -1.235 1.00 76.75 95 TRP A C 1
ATOM 710 O O . TRP A 1 95 ? -9.326 4.232 -0.443 1.00 76.75 95 TRP A O 1
ATOM 720 N N . ARG A 1 96 ? -10.553 5.629 -1.705 1.00 79.88 96 ARG A N 1
ATOM 721 C CA . ARG A 1 96 ? -10.117 6.850 -1.037 1.00 79.88 96 ARG A CA 1
ATOM 722 C C . ARG A 1 96 ? -11.143 7.150 0.047 1.00 79.88 96 ARG A C 1
ATOM 724 O O . ARG A 1 96 ? -12.336 7.129 -0.255 1.00 79.88 96 ARG A O 1
ATOM 731 N N . LEU A 1 97 ? -10.677 7.387 1.266 1.00 78.88 97 LEU A N 1
ATOM 732 C CA . LEU A 1 97 ? -11.543 7.845 2.343 1.00 78.88 97 LEU A CA 1
ATOM 733 C C . LEU A 1 97 ? -11.756 9.345 2.207 1.00 78.88 97 LEU A C 1
ATOM 735 O O . LEU A 1 97 ? -10.818 10.086 1.907 1.00 78.88 97 LEU A O 1
ATOM 739 N N . ASP A 1 98 ? -13.001 9.748 2.405 1.00 80.62 98 ASP A N 1
ATOM 740 C CA . ASP A 1 98 ? -13.454 11.127 2.344 1.00 80.62 98 ASP A CA 1
ATOM 741 C C . ASP A 1 98 ? -14.383 11.354 3.538 1.00 80.62 98 ASP A C 1
ATOM 743 O O . ASP A 1 98 ? -15.309 10.567 3.749 1.00 80.62 98 ASP A O 1
ATOM 747 N N . SER A 1 99 ? -14.056 12.339 4.370 1.00 83.12 99 SER A N 1
ATOM 748 C CA . SER A 1 99 ? -14.761 12.651 5.614 1.00 83.12 99 SER A CA 1
ATOM 749 C C . SER A 1 99 ? -14.422 14.072 6.055 1.00 83.12 99 SER A C 1
ATOM 751 O O . SER A 1 99 ? -13.275 14.499 5.908 1.00 83.12 99 SER A O 1
ATOM 753 N N . ASP A 1 100 ? -15.401 14.764 6.640 1.00 84.88 100 ASP A N 1
ATOM 754 C CA . ASP A 1 100 ? -15.238 16.113 7.196 1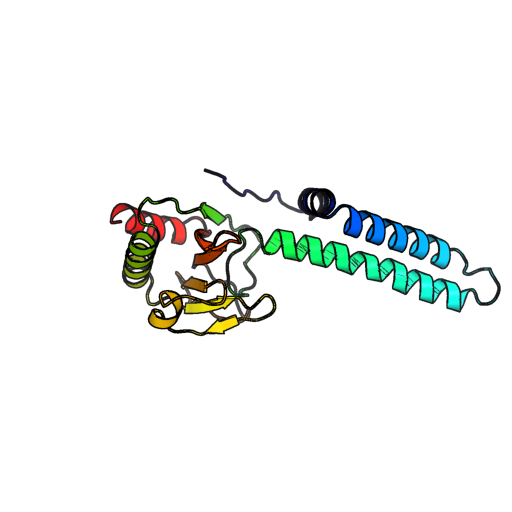.00 84.88 100 ASP A CA 1
ATOM 755 C C . ASP A 1 100 ? -14.234 16.134 8.366 1.00 84.88 100 ASP A C 1
ATOM 757 O O . ASP A 1 100 ? -13.512 17.112 8.552 1.00 84.88 100 ASP A O 1
ATOM 761 N N . ASP A 1 101 ? -14.153 15.034 9.125 1.00 88.50 101 ASP A N 1
ATOM 762 C CA . ASP A 1 101 ? -13.149 14.800 10.169 1.00 88.50 101 ASP A CA 1
ATOM 763 C C . ASP A 1 101 ? -12.419 13.481 9.891 1.00 88.50 101 ASP A C 1
ATOM 765 O O . ASP A 1 101 ? -12.656 12.427 10.499 1.00 88.50 101 ASP A O 1
ATOM 769 N N . LEU A 1 102 ? -11.546 13.528 8.883 1.00 88.19 102 LEU A N 1
ATOM 770 C CA . LEU A 1 102 ? -10.764 12.374 8.461 1.00 88.19 102 LEU A CA 1
ATOM 771 C C . LEU A 1 102 ? -9.880 11.795 9.587 1.00 88.19 102 LEU A C 1
ATOM 773 O O . LEU A 1 102 ? -9.882 10.571 9.727 1.00 88.19 102 LEU A O 1
ATOM 777 N N . PRO A 1 103 ? -9.169 12.587 10.419 1.00 89.06 103 PRO A N 1
ATOM 778 C CA . PRO A 1 103 ? -8.407 12.049 11.547 1.00 89.06 103 PRO A CA 1
ATOM 779 C C . PRO A 1 103 ? -9.251 11.201 12.507 1.00 89.06 103 PRO A C 1
ATOM 781 O O . PRO A 1 103 ? -8.887 10.052 12.778 1.00 89.06 103 PRO A O 1
ATOM 784 N N . ALA A 1 104 ? -10.397 11.713 12.973 1.00 89.25 104 ALA A N 1
ATOM 785 C CA . ALA A 1 104 ? -11.267 10.966 13.885 1.00 89.25 104 ALA A CA 1
ATOM 786 C C . ALA A 1 104 ? -11.847 9.710 13.215 1.00 89.25 104 ALA A C 1
ATOM 788 O O . ALA A 1 104 ? -11.859 8.627 13.805 1.00 89.25 104 ALA A O 1
ATOM 789 N N . THR A 1 105 ? -12.247 9.830 11.945 1.00 91.06 105 THR A N 1
ATOM 790 C CA . THR A 1 105 ? -12.756 8.705 11.145 1.00 91.06 105 THR A CA 1
ATOM 791 C C . THR A 1 105 ? -11.717 7.588 11.030 1.00 91.06 105 THR A C 1
ATOM 793 O O . THR A 1 105 ? -12.041 6.411 11.186 1.00 91.06 105 THR A O 1
ATOM 796 N N . LEU A 1 106 ? -10.448 7.934 10.789 1.00 91.69 106 LEU A N 1
ATOM 797 C CA . LEU A 1 106 ? -9.364 6.957 10.687 1.00 91.69 106 LEU A CA 1
ATOM 798 C C . LEU A 1 106 ? -9.085 6.275 12.021 1.00 91.69 106 LEU A C 1
ATOM 800 O O . LEU A 1 106 ? -8.890 5.059 12.039 1.00 91.69 106 LEU A O 1
ATOM 804 N N . MET A 1 107 ? -9.096 7.019 13.129 1.00 91.50 107 MET A N 1
ATOM 805 C CA . MET A 1 107 ? -8.947 6.430 14.459 1.00 91.50 107 MET A CA 1
ATOM 806 C C . MET A 1 107 ? -10.044 5.393 14.715 1.00 91.50 107 MET A C 1
ATOM 808 O O . MET A 1 107 ? -9.717 4.225 14.932 1.00 91.50 107 MET A O 1
ATOM 812 N N . HIS A 1 108 ? -11.317 5.765 14.552 1.00 91.44 108 HIS A N 1
ATOM 813 C CA . HIS A 1 108 ? -12.449 4.855 14.747 1.00 91.44 108 HIS A CA 1
ATOM 814 C C . HIS A 1 108 ? -12.424 3.646 13.809 1.00 91.44 108 HIS A C 1
ATOM 816 O O . HIS A 1 108 ? -12.640 2.514 14.247 1.00 91.44 108 HIS A O 1
ATOM 822 N N . LEU A 1 109 ? -12.103 3.854 12.530 1.00 92.50 109 LEU A N 1
ATOM 823 C CA . LEU A 1 109 ? -11.965 2.759 11.576 1.00 92.50 109 LEU A CA 1
ATOM 824 C C . LEU A 1 109 ? -10.852 1.794 11.996 1.00 92.50 109 LEU A C 1
ATOM 826 O O . LEU A 1 109 ? -11.051 0.580 11.967 1.00 92.50 109 LEU A O 1
ATOM 830 N N . THR A 1 110 ? -9.684 2.308 12.391 1.00 93.31 110 THR A N 1
ATOM 831 C CA . THR A 1 110 ? -8.566 1.448 12.799 1.00 93.31 110 THR A CA 1
ATOM 832 C C . THR A 1 110 ? -8.840 0.705 14.105 1.00 93.31 110 THR A C 1
ATOM 834 O O . THR A 1 110 ? -8.446 -0.452 14.216 1.00 93.31 110 THR A O 1
ATOM 837 N N . GLU A 1 111 ? -9.552 1.312 15.056 1.00 93.56 111 GLU A N 1
ATOM 838 C CA . GLU A 1 111 ? -10.004 0.657 16.291 1.00 93.56 111 GLU A CA 1
ATOM 839 C C . GLU A 1 111 ? -11.022 -0.452 16.004 1.00 93.56 111 GLU A C 1
ATOM 841 O O . GLU A 1 111 ? -10.909 -1.562 16.527 1.00 93.56 111 GLU A O 1
ATOM 846 N N . GLY A 1 112 ? -11.993 -0.184 15.128 1.00 93.88 112 GLY A N 1
ATOM 847 C CA . GLY A 1 112 ? -12.983 -1.176 14.723 1.00 93.88 112 GLY A CA 1
ATOM 848 C C . GLY A 1 112 ? -12.359 -2.351 13.967 1.00 93.88 112 GLY A C 1
ATOM 849 O O . GLY A 1 112 ? -12.707 -3.505 14.218 1.00 93.88 112 GLY A O 1
ATOM 850 N N . LEU A 1 113 ? -11.392 -2.081 13.087 1.00 92.50 113 LEU A N 1
ATOM 851 C CA . LEU A 1 113 ? -10.644 -3.122 12.381 1.00 92.50 113 LEU A CA 1
ATOM 852 C C . LEU A 1 113 ? -9.746 -3.928 13.321 1.00 92.50 113 LEU A C 1
ATOM 854 O O . LEU A 1 113 ? -9.655 -5.143 13.163 1.00 92.50 113 LEU A O 1
ATOM 858 N N . ASP A 1 114 ? -9.143 -3.294 14.326 1.00 92.75 114 ASP A N 1
ATOM 859 C CA . ASP A 1 114 ? -8.397 -3.999 15.367 1.00 92.75 114 ASP A CA 1
ATOM 860 C C . ASP A 1 114 ? -9.291 -4.957 16.166 1.00 92.75 114 ASP A C 1
ATOM 862 O O . ASP A 1 114 ? -8.888 -6.084 16.455 1.00 92.75 114 ASP A O 1
ATOM 866 N N . ALA A 1 115 ? -10.517 -4.540 16.491 1.00 92.19 115 ALA A N 1
ATOM 867 C CA . ALA A 1 115 ? -11.482 -5.388 17.186 1.00 92.19 115 ALA A CA 1
ATOM 868 C C . ALA A 1 115 ? -11.958 -6.573 16.322 1.00 92.19 115 ALA A C 1
ATOM 870 O O . ALA A 1 115 ? -12.169 -7.670 16.835 1.00 92.19 115 ALA A O 1
ATOM 871 N N . GLU A 1 116 ? -12.113 -6.365 15.013 1.00 91.94 116 GLU A N 1
ATOM 872 C CA . GLU A 1 116 ? -12.646 -7.360 14.071 1.00 91.94 116 GLU A CA 1
ATOM 873 C C . GLU A 1 116 ? -11.569 -8.320 13.517 1.00 91.94 116 GLU A C 1
ATOM 875 O O . GLU A 1 116 ? -11.847 -9.476 13.182 1.00 91.94 116 GLU A O 1
ATOM 880 N N . CYS A 1 117 ? -10.326 -7.853 13.380 1.00 88.50 117 CYS A N 1
ATOM 881 C CA . CYS A 1 117 ? -9.243 -8.573 12.698 1.00 88.50 117 CYS A CA 1
ATOM 882 C C . CYS A 1 117 ? -8.011 -8.827 13.580 1.00 88.50 117 CYS A C 1
ATOM 884 O O . CYS A 1 117 ? -7.091 -9.519 13.144 1.00 88.50 117 CYS A O 1
ATOM 886 N N . GLY A 1 118 ? -7.985 -8.307 14.808 1.00 89.12 118 GLY A N 1
ATOM 887 C CA . GLY A 1 118 ? -6.790 -8.274 15.649 1.00 89.12 118 GLY A CA 1
ATOM 888 C C . GLY A 1 118 ? -5.897 -7.075 15.327 1.00 89.12 118 GLY A C 1
ATOM 889 O O . GLY A 1 118 ? -6.136 -6.337 14.378 1.00 89.12 118 GLY A O 1
ATOM 890 N N . SER A 1 119 ? -4.856 -6.863 16.130 1.00 87.19 119 SER A N 1
ATOM 891 C CA . SER A 1 119 ? -4.017 -5.664 16.030 1.00 87.19 119 SER A CA 1
ATOM 892 C C . SER A 1 119 ? -3.337 -5.517 14.669 1.00 87.19 119 SER A C 1
ATOM 894 O O . SER A 1 119 ? -2.673 -6.440 14.188 1.00 87.19 119 SER A O 1
ATOM 896 N N . ALA A 1 120 ? -3.452 -4.321 14.089 1.00 87.94 120 ALA A N 1
ATOM 897 C CA . ALA A 1 120 ? -2.757 -3.993 12.855 1.00 87.94 120 ALA A CA 1
ATOM 898 C C . ALA A 1 120 ? -1.234 -4.007 13.040 1.00 87.94 120 ALA A C 1
ATOM 900 O O . ALA A 1 120 ? -0.690 -3.482 14.016 1.00 87.94 120 ALA A O 1
ATOM 901 N N . LEU A 1 121 ? -0.528 -4.495 12.025 1.00 87.50 121 LEU A N 1
ATOM 902 C CA . LEU A 1 121 ? 0.871 -4.142 11.841 1.00 87.50 121 LEU A CA 1
ATOM 903 C C . LEU A 1 121 ? 0.936 -2.693 11.352 1.00 87.50 121 LEU A C 1
ATOM 905 O O . LEU A 1 121 ? 0.368 -2.378 10.307 1.00 87.50 121 LEU A O 1
ATOM 909 N N . THR A 1 122 ? 1.628 -1.836 12.100 1.00 89.44 122 THR A N 1
ATOM 910 C CA . THR A 1 122 ? 1.757 -0.406 11.787 1.00 89.44 122 THR A CA 1
ATOM 911 C C . THR A 1 122 ? 3.205 -0.077 11.444 1.00 89.44 122 THR A C 1
ATOM 913 O O . THR A 1 122 ? 4.119 -0.484 12.167 1.00 89.44 122 THR A O 1
ATOM 916 N N . ALA A 1 123 ? 3.436 0.624 10.335 1.00 87.06 123 ALA A N 1
ATOM 917 C CA . ALA A 1 123 ? 4.777 0.960 9.870 1.00 87.06 123 ALA A CA 1
ATOM 918 C C . ALA A 1 123 ? 4.822 2.267 9.074 1.00 87.06 123 ALA A C 1
ATOM 920 O O . ALA A 1 123 ? 3.849 2.631 8.421 1.00 87.06 123 ALA A O 1
ATOM 921 N N . TYR A 1 124 ? 5.980 2.923 9.063 1.00 85.88 124 TYR A N 1
ATOM 922 C CA . TYR A 1 124 ? 6.294 3.936 8.059 1.00 85.88 124 TYR A CA 1
ATOM 923 C C . TYR A 1 124 ? 6.675 3.298 6.727 1.00 85.88 124 TYR A C 1
ATOM 925 O O . TYR A 1 124 ? 7.394 2.296 6.699 1.00 85.88 124 TYR A O 1
ATOM 933 N N . ASP A 1 125 ? 6.242 3.932 5.641 1.00 82.88 125 ASP A N 1
ATOM 934 C CA . ASP A 1 125 ? 6.723 3.703 4.284 1.00 82.88 125 ASP A CA 1
ATOM 935 C C . ASP A 1 125 ? 7.920 4.614 3.990 1.00 82.88 125 ASP A C 1
ATOM 937 O O . ASP A 1 125 ? 7.766 5.822 3.808 1.00 82.88 125 ASP A O 1
ATOM 941 N N . LEU A 1 126 ? 9.118 4.031 3.930 1.00 78.69 126 LEU A N 1
ATOM 942 C CA . LEU A 1 126 ? 10.354 4.746 3.599 1.00 78.69 126 LEU A CA 1
ATOM 943 C C . LEU A 1 126 ? 10.717 4.602 2.109 1.00 78.69 126 LEU A C 1
ATOM 945 O O . LEU A 1 126 ? 11.856 4.847 1.711 1.00 78.69 126 LEU A O 1
ATOM 949 N N . GLY A 1 127 ? 9.770 4.167 1.272 1.00 72.31 127 GLY A N 1
ATOM 950 C CA . GLY A 1 127 ? 9.934 3.986 -0.169 1.00 72.31 127 GLY A CA 1
ATOM 951 C C . GLY A 1 127 ? 10.574 2.650 -0.550 1.00 72.31 127 GLY A C 1
ATOM 952 O O . GLY A 1 127 ? 9.958 1.859 -1.263 1.00 72.31 127 GLY A O 1
ATOM 953 N N . ASP A 1 128 ? 11.804 2.389 -0.095 1.00 67.44 128 ASP A N 1
ATOM 954 C CA . ASP A 1 128 ? 12.506 1.115 -0.347 1.00 67.44 128 ASP A CA 1
ATOM 955 C C . ASP A 1 128 ? 12.500 0.165 0.876 1.00 67.44 128 ASP A C 1
ATOM 957 O O . ASP A 1 128 ? 12.894 -0.996 0.739 1.00 67.44 128 ASP A O 1
ATOM 961 N N . ASP A 1 129 ? 12.043 0.618 2.052 1.00 68.94 129 ASP A N 1
ATOM 962 C CA . ASP A 1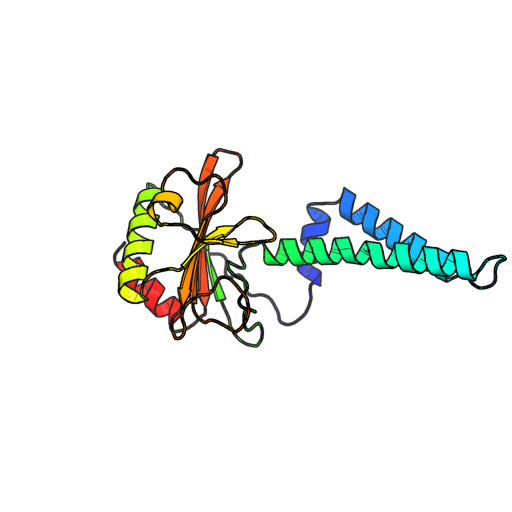 129 ? 11.962 -0.185 3.285 1.00 68.94 129 ASP A CA 1
ATOM 963 C C . ASP A 1 129 ? 10.770 0.227 4.172 1.00 68.94 129 ASP A C 1
ATOM 965 O O . ASP A 1 129 ? 10.136 1.262 3.948 1.00 68.94 129 ASP A O 1
ATOM 969 N N . TYR A 1 130 ? 10.486 -0.578 5.199 1.00 77.81 130 TYR A N 1
ATOM 970 C CA . TYR A 1 130 ? 9.442 -0.328 6.190 1.00 77.81 130 TYR A CA 1
ATOM 971 C C . TYR A 1 130 ? 9.996 -0.341 7.610 1.00 77.81 130 TYR A C 1
ATOM 973 O O . TYR A 1 130 ? 10.702 -1.267 8.015 1.00 77.81 130 TYR A O 1
ATOM 981 N N . ARG A 1 131 ? 9.586 0.643 8.415 1.00 82.38 131 ARG A N 1
ATOM 982 C CA . ARG A 1 131 ? 9.915 0.701 9.845 1.00 82.38 131 ARG A CA 1
ATOM 983 C C . ARG A 1 131 ? 8.657 0.513 10.674 1.00 82.38 131 ARG A C 1
ATOM 985 O O . ARG A 1 131 ? 7.758 1.336 10.583 1.00 82.38 131 ARG A O 1
ATOM 992 N N . GLY A 1 132 ? 8.605 -0.536 11.493 1.00 84.56 132 GLY A N 1
ATOM 993 C CA . GLY A 1 132 ? 7.503 -0.739 12.437 1.00 84.56 132 GLY A CA 1
ATOM 994 C C . GLY A 1 132 ? 7.419 0.400 13.456 1.00 84.56 132 GLY A C 1
ATOM 995 O O . GLY A 1 132 ? 8.452 0.841 13.960 1.00 84.56 132 GLY A O 1
ATOM 996 N N . ILE A 1 133 ? 6.203 0.859 13.745 1.00 86.94 133 ILE A N 1
ATOM 997 C CA . ILE A 1 133 ? 5.929 1.966 14.671 1.00 86.94 133 ILE A CA 1
ATOM 998 C C . ILE A 1 133 ? 4.705 1.681 15.538 1.00 86.94 133 ILE A C 1
ATOM 1000 O O . ILE A 1 133 ? 3.941 0.746 15.291 1.00 86.94 133 ILE A O 1
ATOM 1004 N N . THR A 1 134 ? 4.513 2.505 16.566 1.00 88.88 134 THR A N 1
ATOM 1005 C CA . THR A 1 134 ? 3.316 2.449 17.416 1.00 88.88 134 THR A CA 1
ATOM 1006 C C . THR A 1 134 ? 2.160 3.248 16.812 1.00 88.88 134 THR A C 1
ATOM 1008 O O . THR A 1 134 ? 2.367 4.150 16.001 1.00 88.88 134 THR A O 1
ATOM 1011 N N . ARG A 1 135 ? 0.921 2.970 17.242 1.00 85.25 135 ARG A N 1
ATOM 1012 C CA . ARG A 1 135 ? -0.250 3.753 16.811 1.00 85.25 135 ARG A CA 1
ATOM 1013 C C . ARG A 1 135 ? -0.207 5.202 17.317 1.00 85.25 135 ARG A C 1
ATOM 1015 O O . ARG A 1 135 ? -0.650 6.102 16.615 1.00 85.25 135 ARG A O 1
ATOM 1022 N N . THR A 1 136 ? 0.375 5.442 18.492 1.00 87.31 136 THR A N 1
ATOM 1023 C CA . THR A 1 136 ? 0.611 6.802 19.002 1.00 87.31 136 THR A CA 1
ATOM 1024 C C . THR A 1 136 ? 1.534 7.589 18.075 1.00 87.31 136 THR A C 1
ATOM 1026 O O . THR A 1 136 ? 1.260 8.744 17.780 1.00 87.31 136 THR A O 1
ATOM 1029 N N . GLU A 1 137 ? 2.598 6.953 17.580 1.00 88.88 137 GLU A N 1
ATOM 1030 C CA . GLU A 1 137 ? 3.519 7.563 16.616 1.00 88.88 137 GLU A CA 1
ATOM 1031 C C . GLU A 1 137 ? 2.839 7.792 15.259 1.00 88.88 137 GLU A C 1
ATOM 1033 O O . GLU A 1 137 ? 2.995 8.855 14.672 1.00 88.88 137 GLU A O 1
ATOM 1038 N N . ALA A 1 138 ? 2.009 6.847 14.807 1.00 87.56 138 ALA A N 1
ATOM 1039 C CA . ALA A 1 138 ? 1.260 6.970 13.561 1.00 87.56 138 ALA A CA 1
ATOM 1040 C C . ALA A 1 138 ? 0.365 8.220 13.502 1.00 87.56 138 ALA A C 1
ATOM 1042 O O . ALA A 1 138 ? 0.358 8.911 12.489 1.00 87.56 138 ALA A O 1
ATOM 1043 N N . PHE A 1 139 ? -0.382 8.515 14.571 1.00 88.50 139 PHE A N 1
ATOM 1044 C CA . PHE A 1 139 ? -1.312 9.654 14.622 1.00 88.50 139 PHE A CA 1
ATOM 1045 C C . PHE A 1 139 ? -0.704 10.926 15.243 1.00 88.50 139 PHE A C 1
ATOM 1047 O O . PHE A 1 139 ? -1.379 11.946 15.341 1.00 88.50 139 PHE A O 1
ATOM 1054 N N . GLY A 1 140 ? 0.564 10.890 15.661 1.00 83.12 140 GLY A N 1
ATOM 1055 C CA . GLY A 1 140 ? 1.223 11.958 16.420 1.00 83.12 140 GLY A CA 1
ATOM 1056 C C . GLY A 1 140 ? 1.826 13.107 15.603 1.00 83.12 140 GLY A C 1
ATOM 1057 O O . GLY A 1 140 ? 2.537 13.915 16.194 1.00 83.12 140 GLY A O 1
ATOM 1058 N N . SER A 1 141 ? 1.533 13.213 14.300 1.00 80.38 141 SER A N 1
ATOM 1059 C CA . SER A 1 141 ? 2.256 13.986 13.254 1.00 80.38 141 SER A CA 1
ATOM 1060 C C . SER A 1 141 ? 3.344 13.158 12.552 1.00 80.38 141 SER A C 1
ATOM 1062 O O . SER A 1 141 ? 4.532 13.312 12.835 1.00 80.38 141 SER A O 1
ATOM 1064 N N . PRO A 1 142 ? 2.954 12.234 11.662 1.00 82.19 142 PRO A N 1
ATOM 1065 C CA . PRO A 1 142 ? 3.900 11.356 10.989 1.00 82.19 142 PRO A CA 1
ATOM 1066 C C . PRO A 1 142 ? 4.746 12.093 9.937 1.00 82.19 142 PRO A C 1
ATOM 1068 O O . PRO A 1 142 ? 4.217 12.753 9.049 1.00 82.19 142 PRO A O 1
ATOM 1071 N N . GLU A 1 143 ? 6.069 11.910 9.986 1.00 81.75 143 GLU A N 1
ATOM 1072 C CA . GLU A 1 143 ? 7.019 12.475 9.003 1.00 81.75 143 GLU A CA 1
ATOM 1073 C C . GLU A 1 143 ? 7.020 11.726 7.657 1.00 81.75 143 GLU A C 1
ATOM 1075 O O . GLU A 1 143 ? 7.504 12.226 6.640 1.00 81.75 143 GLU A O 1
ATOM 1080 N N . HIS A 1 144 ? 6.492 10.502 7.646 1.00 86.88 144 HIS A N 1
ATOM 1081 C CA . HIS A 1 144 ? 6.422 9.632 6.479 1.00 86.88 144 HIS A CA 1
ATOM 1082 C C . HIS A 1 144 ? 5.018 9.045 6.340 1.00 86.88 144 HIS A C 1
ATOM 1084 O O . HIS A 1 144 ? 4.317 8.908 7.345 1.00 86.88 144 HIS A O 1
ATOM 1090 N N . PRO A 1 145 ? 4.608 8.621 5.130 1.00 89.19 145 PRO A N 1
ATOM 1091 C CA . PRO A 1 145 ? 3.365 7.885 4.959 1.00 89.19 145 PRO A CA 1
ATOM 1092 C C . PRO A 1 145 ? 3.299 6.691 5.915 1.00 89.19 145 PRO A C 1
ATOM 1094 O O . PRO A 1 145 ? 4.238 5.898 6.016 1.00 89.19 145 PRO A O 1
ATOM 1097 N N . VAL A 1 146 ? 2.182 6.567 6.619 1.00 89.44 146 VAL A N 1
ATOM 1098 C CA . VAL A 1 146 ? 1.931 5.501 7.583 1.00 89.44 146 VAL A CA 1
ATOM 1099 C C . VAL A 1 146 ? 1.066 4.436 6.953 1.00 89.44 146 VAL A C 1
ATOM 1101 O O . VAL A 1 146 ? 0.121 4.708 6.214 1.00 89.44 146 VAL A O 1
ATOM 1104 N N . LEU A 1 147 ? 1.381 3.201 7.291 1.00 88.38 147 LEU A N 1
ATOM 1105 C CA . LEU A 1 147 ? 0.728 2.028 6.784 1.00 88.38 147 LEU A CA 1
ATOM 1106 C C . LEU A 1 147 ? 0.218 1.171 7.935 1.00 88.38 147 LEU A C 1
ATOM 1108 O O . LEU A 1 147 ? 0.975 0.834 8.842 1.00 88.38 147 LEU A O 1
ATOM 1112 N N . PHE A 1 148 ? -1.045 0.774 7.851 1.00 89.75 148 PHE A N 1
ATOM 1113 C CA . PHE A 1 148 ? -1.670 -0.203 8.730 1.00 89.75 148 PHE A CA 1
ATOM 1114 C C . PHE A 1 148 ? -2.069 -1.423 7.910 1.00 89.75 148 PHE A C 1
ATOM 1116 O O . PHE A 1 148 ? -2.556 -1.291 6.784 1.00 89.75 148 PHE A O 1
ATOM 1123 N N . ALA A 1 149 ? -1.874 -2.610 8.472 1.00 87.50 149 ALA A N 1
ATOM 1124 C CA . ALA A 1 149 ? -2.208 -3.856 7.807 1.00 87.50 149 ALA A CA 1
ATOM 1125 C C . ALA A 1 149 ? -2.831 -4.865 8.768 1.00 87.50 149 ALA A C 1
ATOM 1127 O O . ALA A 1 149 ? -2.235 -5.224 9.786 1.00 87.50 149 ALA A O 1
ATOM 1128 N N . TRP A 1 150 ? -3.994 -5.377 8.380 1.00 89.06 150 TRP A N 1
ATOM 1129 C CA . TRP A 1 150 ? -4.725 -6.436 9.061 1.00 89.06 150 TRP A CA 1
ATOM 1130 C C . TRP A 1 150 ? -4.738 -7.676 8.183 1.00 89.06 150 TRP A C 1
ATOM 1132 O O . TRP A 1 150 ? -5.125 -7.617 7.017 1.00 89.06 150 TRP A O 1
ATOM 1142 N N . GLY A 1 151 ? -4.325 -8.808 8.739 1.00 85.81 151 GLY A N 1
ATOM 1143 C CA . GLY A 1 151 ? -4.405 -10.093 8.059 1.00 85.81 151 GLY A CA 1
ATOM 1144 C C . GLY A 1 151 ? -5.627 -10.882 8.523 1.00 85.81 151 GLY A C 1
ATOM 1145 O O . GLY A 1 151 ? -5.899 -10.936 9.717 1.00 85.81 151 GLY A O 1
ATOM 1146 N N . ILE A 1 152 ? -6.373 -11.482 7.593 1.00 81.75 152 ILE A N 1
ATOM 1147 C CA . ILE A 1 152 ? -7.631 -12.185 7.903 1.00 81.75 152 ILE A CA 1
ATOM 1148 C C . ILE A 1 152 ? -7.389 -13.609 8.408 1.00 81.75 152 ILE A C 1
ATOM 1150 O O . ILE A 1 152 ? -7.951 -14.003 9.429 1.00 81.75 152 ILE A O 1
ATOM 1154 N N . ASP A 1 153 ? -6.568 -14.374 7.686 1.00 76.75 153 ASP A N 1
ATOM 1155 C CA . ASP A 1 153 ? -6.285 -15.787 7.986 1.00 76.75 153 ASP A CA 1
ATOM 1156 C C . ASP A 1 153 ? -4.842 -16.000 8.484 1.00 76.75 153 ASP A C 1
ATOM 1158 O O . ASP A 1 153 ? -4.500 -17.040 9.043 1.00 76.75 153 ASP A O 1
ATOM 1162 N N . SER A 1 154 ? -3.982 -14.999 8.302 1.00 76.19 154 SER A N 1
ATOM 1163 C CA . SER A 1 154 ? -2.579 -15.007 8.710 1.00 76.19 154 SER A CA 1
ATOM 1164 C C . SER A 1 154 ? -2.148 -13.588 9.064 1.00 76.19 154 SER A C 1
ATOM 1166 O O . SER A 1 154 ? -2.556 -12.672 8.353 1.00 76.19 154 SER A O 1
ATOM 1168 N N . PRO A 1 155 ? -1.299 -13.376 10.082 1.00 76.19 155 PRO A N 1
ATOM 1169 C CA . PRO A 1 155 ? -0.887 -12.034 10.485 1.00 76.19 155 PRO A CA 1
ATOM 1170 C C . PRO A 1 155 ? -0.154 -11.299 9.356 1.00 76.19 155 PRO A C 1
ATOM 1172 O O . PRO A 1 155 ? 0.635 -11.900 8.622 1.00 76.19 155 PRO A O 1
ATOM 1175 N N . ALA A 1 156 ? -0.376 -9.986 9.256 1.00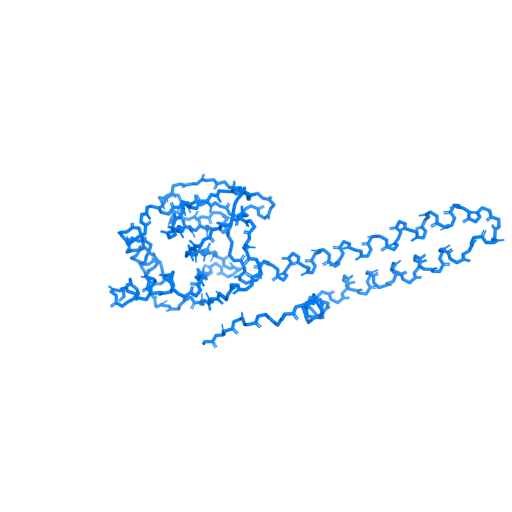 76.50 156 ALA A N 1
ATOM 1176 C CA . ALA A 1 156 ? 0.387 -9.123 8.361 1.00 76.50 156 ALA A CA 1
ATOM 1177 C C . ALA A 1 156 ? 1.869 -9.082 8.777 1.00 76.50 156 ALA A C 1
ATOM 1179 O O . ALA A 1 156 ? 2.205 -9.178 9.959 1.00 76.50 156 ALA A O 1
ATOM 1180 N N . ARG A 1 157 ? 2.778 -8.955 7.803 1.00 69.38 157 ARG A N 1
ATOM 1181 C CA . ARG A 1 157 ? 4.233 -8.974 8.029 1.00 69.38 157 ARG A CA 1
ATOM 1182 C C . ARG A 1 157 ? 4.929 -7.888 7.224 1.00 69.38 157 ARG A C 1
ATOM 1184 O O . ARG A 1 157 ? 4.514 -7.605 6.112 1.00 69.38 157 ARG A O 1
ATOM 1191 N N . LEU A 1 158 ? 6.034 -7.357 7.758 1.00 62.16 158 LEU A N 1
ATOM 1192 C CA . LEU A 1 158 ? 6.869 -6.349 7.085 1.00 62.16 158 LEU A CA 1
ATOM 1193 C C . LEU A 1 158 ? 7.609 -6.876 5.849 1.00 62.16 158 LEU A C 1
ATOM 1195 O O . LEU A 1 158 ? 7.875 -6.103 4.933 1.00 62.16 158 LEU A O 1
ATOM 1199 N N . LYS A 1 159 ? 7.937 -8.175 5.804 1.00 59.53 159 LYS A N 1
ATOM 1200 C CA . LYS A 1 159 ? 8.737 -8.790 4.730 1.00 59.53 159 LYS A CA 1
ATOM 1201 C C . LYS A 1 159 ? 8.032 -9.969 4.055 1.00 59.53 159 LYS A C 1
ATOM 1203 O O . LYS A 1 159 ? 7.343 -10.751 4.716 1.00 59.53 159 LYS A O 1
ATOM 1208 N N . ALA A 1 160 ? 8.266 -10.097 2.742 1.00 52.94 160 ALA A N 1
ATOM 1209 C CA . ALA A 1 160 ? 7.490 -10.943 1.827 1.00 52.94 160 ALA A CA 1
ATOM 1210 C C . ALA A 1 160 ? 7.973 -12.372 1.864 1.00 52.94 160 ALA A C 1
ATOM 1212 O O . ALA A 1 160 ? 8.691 -12.808 0.964 1.00 52.94 160 ALA A O 1
ATOM 1213 N N . ASN A 1 161 ? 7.555 -13.095 2.889 1.00 51.88 161 ASN A N 1
ATOM 1214 C CA . ASN A 1 161 ? 7.813 -14.524 2.929 1.00 51.88 161 ASN A CA 1
ATOM 1215 C C . ASN A 1 161 ? 6.616 -15.317 2.388 1.00 51.88 161 ASN A C 1
ATOM 1217 O O . ASN A 1 161 ? 6.845 -16.332 1.747 1.00 51.88 161 ASN A O 1
ATOM 1221 N N . ASP A 1 162 ? 5.385 -14.802 2.537 1.00 52.00 162 ASP A N 1
ATOM 1222 C CA . ASP A 1 162 ? 4.139 -15.476 2.147 1.00 52.00 162 ASP A CA 1
ATOM 1223 C C . ASP A 1 162 ? 3.080 -14.481 1.620 1.00 52.00 162 ASP A C 1
ATOM 1225 O O . ASP A 1 162 ? 3.177 -13.269 1.850 1.00 52.00 162 ASP A O 1
ATOM 1229 N N . ASP A 1 163 ? 2.066 -14.999 0.919 1.00 62.78 163 ASP A N 1
ATOM 1230 C CA . ASP A 1 163 ? 0.886 -14.238 0.493 1.00 62.78 163 ASP A CA 1
ATOM 1231 C C . ASP A 1 163 ? -0.064 -14.010 1.685 1.00 62.78 163 ASP A C 1
ATOM 1233 O O . ASP A 1 163 ? -0.389 -14.953 2.406 1.00 62.78 163 ASP A O 1
ATOM 1237 N N . VAL A 1 164 ? -0.569 -12.783 1.865 1.00 67.81 164 VAL A N 1
ATOM 1238 C CA . VAL A 1 164 ? -1.530 -12.445 2.933 1.00 67.81 164 VAL A CA 1
ATOM 1239 C C . VAL A 1 164 ? -2.827 -11.907 2.331 1.00 67.81 164 VAL A C 1
ATOM 1241 O O . VAL A 1 164 ? -2.807 -11.008 1.488 1.00 67.81 164 VAL A O 1
ATOM 1244 N N . VAL A 1 165 ? -3.957 -12.460 2.781 1.00 77.62 165 VAL A N 1
ATOM 1245 C CA . VAL A 1 165 ? -5.296 -11.895 2.562 1.00 77.62 165 VAL A CA 1
ATOM 1246 C C . VAL A 1 165 ? -5.573 -10.907 3.684 1.00 77.62 165 VAL A C 1
ATOM 1248 O O . VAL A 1 165 ? -5.488 -11.273 4.858 1.00 77.62 165 VAL A O 1
ATOM 1251 N N . GLY A 1 166 ? -5.895 -9.665 3.339 1.00 85.12 166 GLY A N 1
ATOM 1252 C CA . GLY A 1 166 ? -5.934 -8.601 4.325 1.00 85.12 166 GLY A CA 1
ATOM 1253 C C . GLY A 1 166 ? -6.686 -7.348 3.918 1.00 85.12 166 GLY A C 1
ATOM 1254 O O . GLY A 1 166 ? -7.254 -7.230 2.826 1.00 85.12 166 GLY A O 1
ATOM 1255 N N . ILE A 1 167 ? -6.675 -6.426 4.870 1.00 86.06 167 ILE A N 1
ATOM 1256 C CA . ILE A 1 167 ? -7.102 -5.042 4.743 1.00 86.06 167 ILE A CA 1
ATOM 1257 C C . ILE A 1 167 ? -5.861 -4.202 5.008 1.00 86.06 167 ILE A C 1
ATOM 1259 O O . ILE A 1 167 ? -5.083 -4.491 5.916 1.00 86.06 167 ILE A O 1
ATOM 1263 N N . TRP A 1 168 ? -5.682 -3.155 4.225 1.00 87.56 168 TRP A N 1
ATOM 1264 C CA . TRP A 1 168 ? -4.582 -2.229 4.370 1.00 87.56 168 TRP A CA 1
ATOM 1265 C C . TRP A 1 168 ? -5.115 -0.810 4.350 1.00 87.56 168 TRP A C 1
ATOM 1267 O O . TRP A 1 168 ? -6.023 -0.502 3.577 1.00 87.56 168 TRP A O 1
ATOM 1277 N N . LEU A 1 169 ? -4.505 0.056 5.147 1.00 88.19 169 LEU A N 1
ATOM 1278 C CA . LEU A 1 169 ? -4.760 1.488 5.171 1.00 88.19 169 LEU A CA 1
ATOM 1279 C C . LEU A 1 169 ? -3.430 2.223 5.024 1.00 88.19 169 LEU A C 1
ATOM 1281 O O . LEU A 1 169 ? -2.460 1.910 5.707 1.00 88.19 169 LEU A O 1
ATOM 1285 N N . ARG A 1 170 ? -3.393 3.201 4.128 1.00 88.56 170 ARG A N 1
ATOM 1286 C CA . ARG A 1 170 ? -2.289 4.133 3.931 1.00 88.56 170 ARG A CA 1
ATOM 1287 C C . ARG A 1 170 ? -2.792 5.506 4.316 1.00 88.56 170 ARG A C 1
ATOM 1289 O O . ARG A 1 170 ? -3.810 5.940 3.785 1.00 88.56 170 ARG A O 1
ATOM 1296 N N . MET A 1 171 ? -2.062 6.158 5.198 1.00 90.00 171 MET A N 1
ATOM 1297 C CA . MET A 1 171 ? -2.302 7.508 5.669 1.00 90.00 171 MET A CA 1
ATOM 1298 C C . MET A 1 171 ? -1.091 8.359 5.298 1.00 90.00 171 MET A C 1
ATOM 1300 O O . MET A 1 171 ? 0.038 7.985 5.601 1.00 90.00 171 MET A O 1
ATOM 1304 N N . GLU A 1 172 ? -1.298 9.470 4.609 1.00 90.50 172 GLU A N 1
ATOM 1305 C CA . GLU A 1 172 ? -0.220 10.360 4.182 1.00 90.50 172 GLU A CA 1
ATOM 1306 C C . GLU A 1 172 ? -0.706 11.802 4.120 1.00 90.50 172 GLU A C 1
ATOM 1308 O O . GLU A 1 172 ? -1.887 12.042 3.891 1.00 90.50 172 GLU A O 1
ATOM 1313 N N . TYR A 1 173 ? 0.208 12.746 4.302 1.00 84.44 173 TYR A N 1
ATOM 1314 C CA . TYR A 1 173 ? -0.039 14.160 4.051 1.00 84.44 173 TYR A CA 1
ATOM 1315 C C . TYR A 1 173 ? 0.448 14.486 2.641 1.00 84.44 173 TYR A C 1
ATOM 1317 O O . TYR A 1 173 ? 1.488 13.979 2.205 1.00 84.44 173 TYR A O 1
ATOM 1325 N N . ASP A 1 174 ? -0.334 15.255 1.889 1.00 79.69 174 ASP A N 1
ATOM 1326 C CA . ASP A 1 174 ? 0.069 15.700 0.558 1.00 79.69 174 ASP A CA 1
ATOM 1327 C C . ASP A 1 174 ? 0.957 16.959 0.603 1.00 79.69 174 ASP A C 1
ATOM 1329 O O . ASP A 1 174 ? 1.334 17.447 1.663 1.00 79.69 174 ASP A O 1
ATOM 1333 N N . GLU A 1 175 ? 1.326 17.490 -0.568 1.00 76.94 175 GLU A N 1
ATOM 1334 C CA . GLU A 1 175 ? 2.162 18.698 -0.672 1.00 76.94 175 GLU A CA 1
ATOM 1335 C C . GLU A 1 175 ? 1.505 19.959 -0.077 1.00 76.94 175 GLU A C 1
ATOM 1337 O O . GLU A 1 175 ? 2.201 20.942 0.171 1.00 76.94 175 GLU A O 1
ATOM 1342 N N . ALA A 1 176 ? 0.186 19.943 0.134 1.00 79.56 176 ALA A N 1
ATOM 1343 C CA . ALA A 1 176 ? -0.576 21.013 0.768 1.00 79.56 176 ALA A CA 1
ATOM 1344 C C . ALA A 1 176 ? -0.796 20.768 2.273 1.00 79.56 176 ALA A C 1
ATOM 1346 O O . ALA A 1 176 ? -1.531 21.526 2.902 1.00 79.56 176 ALA A O 1
ATOM 1347 N N . ASP A 1 177 ? -0.150 19.744 2.842 1.00 83.31 177 ASP A N 1
ATOM 1348 C CA . ASP A 1 177 ? -0.318 19.304 4.229 1.00 83.31 177 ASP A CA 1
ATOM 1349 C C . ASP A 1 177 ? -1.754 18.833 4.540 1.00 83.31 177 ASP A C 1
ATOM 1351 O O . ASP A 1 177 ? -2.213 18.838 5.683 1.00 83.31 177 ASP A O 1
ATOM 1355 N N . GLU A 1 178 ? -2.487 18.391 3.511 1.00 85.75 178 GLU A N 1
ATOM 1356 C CA . GLU A 1 178 ? -3.802 17.785 3.680 1.00 85.75 178 GLU A CA 1
ATOM 1357 C C . GLU A 1 178 ? -3.667 16.280 3.905 1.00 85.75 178 GLU A C 1
ATOM 1359 O O . GLU A 1 178 ? -3.028 15.555 3.132 1.00 85.75 178 GLU A O 1
ATOM 1364 N N . LEU A 1 179 ? -4.333 15.789 4.950 1.00 88.56 179 LEU A N 1
ATOM 1365 C CA . LEU A 1 179 ? -4.394 14.367 5.245 1.00 88.56 179 LEU A CA 1
ATOM 1366 C C . LEU A 1 179 ? -5.171 13.625 4.154 1.00 88.56 179 LEU A C 1
ATOM 1368 O O . LEU A 1 179 ? -6.307 13.955 3.816 1.00 88.56 179 LEU A O 1
ATOM 1372 N N . ARG A 1 180 ? -4.576 12.551 3.648 1.00 87.25 180 ARG A N 1
ATOM 1373 C CA . ARG A 1 180 ? -5.184 11.625 2.701 1.00 87.25 180 ARG A CA 1
ATOM 1374 C C . ARG A 1 180 ? -5.093 10.212 3.232 1.00 87.25 180 ARG A C 1
ATOM 1376 O O . ARG A 1 180 ? -4.056 9.772 3.727 1.00 87.25 180 ARG A O 1
ATOM 1383 N N . ALA A 1 181 ? -6.179 9.472 3.051 1.00 86.50 181 ALA A N 1
ATOM 1384 C CA . ALA A 1 181 ? -6.217 8.063 3.378 1.00 86.50 181 ALA A CA 1
ATOM 1385 C C . ALA A 1 181 ? -6.726 7.220 2.214 1.00 86.50 181 ALA A C 1
ATOM 1387 O O . ALA A 1 181 ? -7.742 7.520 1.580 1.00 86.50 181 ALA A O 1
ATOM 1388 N N . THR A 1 182 ? -6.002 6.139 1.947 1.00 85.31 182 THR A N 1
ATOM 1389 C CA . THR A 1 182 ? -6.377 5.128 0.964 1.00 85.31 182 THR A CA 1
ATOM 1390 C C . THR A 1 182 ? -6.455 3.781 1.644 1.00 85.31 182 THR A C 1
ATOM 1392 O O . THR A 1 182 ? -5.546 3.384 2.365 1.00 85.31 182 THR A O 1
ATOM 1395 N N . LEU A 1 183 ? -7.529 3.062 1.377 1.00 84.25 183 LEU A N 1
ATOM 1396 C CA . LEU A 1 183 ? -7.809 1.757 1.934 1.00 84.25 183 LEU A CA 1
ATOM 1397 C C . LEU A 1 183 ? -7.880 0.729 0.811 1.00 84.25 183 LEU A C 1
ATOM 1399 O O . LEU A 1 183 ? -8.415 1.010 -0.260 1.00 84.25 183 LEU A O 1
ATOM 1403 N N . LEU A 1 184 ? -7.352 -0.462 1.053 1.00 82.69 184 LEU A N 1
ATOM 1404 C CA . LEU A 1 184 ? -7.378 -1.585 0.122 1.00 82.69 184 LEU A CA 1
ATOM 1405 C C . LEU A 1 184 ? -7.799 -2.837 0.874 1.00 82.69 184 LEU A C 1
ATOM 1407 O O . LEU A 1 184 ? -7.319 -3.089 1.974 1.00 82.69 184 LEU A O 1
ATOM 1411 N N . ALA A 1 185 ? -8.644 -3.654 0.261 1.00 83.06 185 ALA A N 1
ATOM 1412 C CA . ALA A 1 185 ? -8.986 -4.969 0.784 1.00 83.06 185 ALA A CA 1
ATOM 1413 C C . ALA A 1 185 ? -9.018 -6.004 -0.341 1.00 83.06 185 ALA A C 1
ATOM 1415 O O . ALA A 1 185 ? -9.375 -5.701 -1.485 1.00 83.06 185 ALA A O 1
ATOM 1416 N N . ASN A 1 186 ? -8.657 -7.245 -0.019 1.00 82.88 186 ASN A N 1
ATOM 1417 C CA . ASN A 1 186 ? -8.948 -8.376 -0.899 1.00 82.88 186 ASN A CA 1
ATOM 1418 C C . ASN A 1 186 ? -10.458 -8.625 -0.981 1.00 82.88 186 ASN A C 1
ATOM 1420 O O . ASN A 1 186 ? -11.126 -8.610 0.047 1.00 82.88 186 ASN A O 1
ATOM 1424 N N . GLU A 1 187 ? -10.986 -8.920 -2.172 1.00 77.50 187 GLU A N 1
ATOM 1425 C CA . GLU A 1 187 ? -12.384 -9.351 -2.314 1.00 77.50 187 GLU A CA 1
ATOM 1426 C C . GLU A 1 187 ? -12.713 -10.573 -1.434 1.00 77.50 187 GLU A C 1
ATOM 1428 O O . GLU A 1 187 ? -11.847 -11.389 -1.107 1.00 77.50 187 GLU A O 1
ATOM 1433 N N . GLY A 1 188 ? -13.986 -10.691 -1.045 1.00 83.88 188 GLY A N 1
ATOM 1434 C CA . GLY A 1 188 ? -14.470 -11.712 -0.117 1.00 83.88 188 GLY A CA 1
ATOM 1435 C C . GLY A 1 188 ? -14.350 -11.266 1.340 1.00 83.88 188 GLY A C 1
ATOM 1436 O O . GLY A 1 188 ? -14.734 -10.148 1.684 1.00 83.88 188 GLY A O 1
ATOM 1437 N N . ARG A 1 189 ? -13.793 -12.129 2.199 1.00 85.12 189 ARG A N 1
ATOM 1438 C CA . ARG A 1 189 ? -13.818 -11.963 3.666 1.00 85.12 189 ARG A CA 1
ATOM 1439 C C . ARG A 1 189 ? -13.213 -10.644 4.159 1.00 85.12 189 ARG A C 1
ATOM 1441 O O . ARG A 1 189 ? -13.688 -10.105 5.152 1.00 85.12 189 ARG A O 1
ATOM 1448 N N . ALA A 1 190 ? -12.182 -10.112 3.495 1.00 85.69 190 ALA A N 1
ATOM 1449 C CA . ALA A 1 190 ? -11.599 -8.830 3.896 1.00 85.69 190 ALA A CA 1
ATOM 1450 C C . ALA A 1 190 ? -12.546 -7.651 3.602 1.00 85.69 190 ALA A C 1
ATOM 1452 O O . ALA A 1 190 ? -12.701 -6.781 4.454 1.00 85.69 190 ALA A O 1
ATOM 1453 N N . VAL A 1 191 ? -13.251 -7.647 2.462 1.00 85.06 191 VAL A N 1
ATOM 1454 C CA . VAL A 1 191 ? -14.309 -6.652 2.187 1.00 85.06 191 VAL A CA 1
ATOM 1455 C C . VAL A 1 191 ? -15.491 -6.817 3.138 1.00 85.06 191 VAL A C 1
ATOM 1457 O O . VAL A 1 191 ? -16.020 -5.815 3.607 1.00 85.06 191 VAL A O 1
ATOM 1460 N N . GLU A 1 192 ? -15.901 -8.049 3.446 1.00 87.00 192 GLU A N 1
ATOM 1461 C CA . GLU A 1 192 ? -17.003 -8.317 4.384 1.00 87.00 192 GLU A CA 1
ATOM 1462 C C . GLU A 1 192 ? -16.714 -7.722 5.768 1.00 87.00 192 GLU A C 1
ATOM 1464 O O . GLU A 1 192 ? -17.524 -6.952 6.288 1.00 87.00 192 GLU A O 1
ATOM 1469 N N . ARG A 1 193 ? -15.529 -8.007 6.328 1.00 89.69 193 ARG A N 1
ATOM 1470 C CA . ARG A 1 193 ? -15.105 -7.463 7.628 1.00 89.69 193 ARG A CA 1
ATOM 1471 C C . ARG A 1 193 ? -14.947 -5.950 7.599 1.00 89.69 193 ARG A C 1
ATOM 1473 O O . ARG A 1 193 ? -15.414 -5.271 8.508 1.00 89.69 193 ARG A O 1
ATOM 1480 N N . LEU A 1 194 ? -14.347 -5.413 6.537 1.00 88.19 194 LEU A N 1
ATOM 1481 C CA . LEU A 1 194 ? -14.238 -3.969 6.364 1.00 88.19 194 LEU A CA 1
ATOM 1482 C C . LEU A 1 194 ? -15.617 -3.306 6.349 1.00 88.19 194 LEU A C 1
ATOM 1484 O O . LEU A 1 194 ? -15.830 -2.308 7.026 1.00 88.19 194 LEU A O 1
ATOM 1488 N N . THR A 1 195 ? -16.550 -3.867 5.586 1.00 86.75 195 THR A N 1
ATOM 1489 C CA . THR A 1 195 ? -17.904 -3.330 5.454 1.00 86.75 195 THR A CA 1
ATOM 1490 C C . THR A 1 195 ? -18.603 -3.350 6.809 1.00 86.75 195 THR A C 1
ATOM 1492 O O . THR A 1 195 ? -19.161 -2.340 7.218 1.00 86.75 195 THR A O 1
ATOM 1495 N N . HIS A 1 196 ? -18.507 -4.459 7.548 1.00 88.62 196 HIS A N 1
ATOM 1496 C CA . HIS A 1 196 ? -19.066 -4.584 8.893 1.00 88.62 196 HIS A CA 1
ATOM 1497 C C . HIS A 1 196 ? -18.570 -3.499 9.862 1.00 88.62 196 HIS A C 1
ATOM 1499 O O . HIS A 1 196 ? -19.370 -2.958 10.625 1.00 88.62 196 HIS A O 1
ATOM 1505 N N . VAL A 1 197 ? -17.280 -3.157 9.807 1.00 89.75 197 VAL A N 1
ATOM 1506 C CA . VAL A 1 197 ? -16.714 -2.062 10.604 1.00 89.75 197 VAL A CA 1
ATOM 1507 C C . VAL A 1 197 ? -17.177 -0.703 10.083 1.00 89.75 197 VAL A C 1
ATOM 1509 O O . VAL A 1 197 ? -17.624 0.118 10.874 1.00 89.75 197 VAL A O 1
ATOM 1512 N N . ALA A 1 198 ? -17.130 -0.472 8.771 1.00 83.19 198 ALA A N 1
ATOM 1513 C CA . ALA A 1 198 ? -17.471 0.813 8.162 1.00 83.19 198 ALA A CA 1
ATOM 1514 C C . ALA A 1 198 ? -18.922 1.255 8.431 1.00 83.19 198 ALA A C 1
ATOM 1516 O O . ALA A 1 198 ? -19.169 2.444 8.565 1.00 83.19 198 ALA A O 1
ATOM 1517 N N . TRP A 1 199 ? -19.876 0.326 8.576 1.00 77.31 199 TRP A N 1
ATOM 1518 C CA . TRP A 1 199 ? -21.263 0.654 8.957 1.00 77.31 199 TRP A CA 1
ATOM 1519 C C . TRP A 1 199 ? -21.424 1.174 10.394 1.00 77.31 199 TRP A C 1
ATOM 1521 O O . TRP A 1 199 ? -22.516 1.605 10.762 1.00 77.31 199 TRP A O 1
ATOM 1531 N N . ARG A 1 200 ? -20.382 1.069 11.224 1.00 74.69 200 ARG A N 1
ATOM 1532 C CA . ARG A 1 200 ? -20.379 1.499 12.631 1.00 74.69 200 ARG A CA 1
ATOM 1533 C C . ARG A 1 200 ? -19.635 2.819 12.853 1.00 74.69 200 ARG A C 1
ATOM 1535 O O . ARG A 1 200 ? -19.636 3.296 13.987 1.00 74.69 200 ARG A O 1
ATOM 1542 N N . VAL A 1 201 ? -18.962 3.322 11.815 1.00 63.16 201 VAL A N 1
ATOM 1543 C CA . VAL A 1 201 ? -18.222 4.597 11.795 1.00 63.16 201 VAL A CA 1
ATOM 1544 C C . VAL A 1 201 ? -19.056 5.625 11.021 1.00 63.16 201 VAL A C 1
ATOM 1546 O O . VAL A 1 201 ? -20.296 5.587 11.182 1.00 63.16 201 VAL A O 1
#